Protein AF-0000000072900295 (afdb_homodimer)

Solvent-accessible surface area (backbone atoms only — not comparable to full-atom values): 18369 Å² total; per-residue (Å²): 130,53,45,64,39,31,35,29,59,58,91,90,46,49,57,68,60,51,49,30,51,52,39,34,54,40,41,76,69,71,46,47,33,27,38,39,34,55,43,78,64,79,45,56,68,74,56,17,50,31,72,65,44,46,50,39,40,71,31,55,33,47,30,26,29,40,34,15,62,33,35,34,38,37,38,37,64,43,88,73,82,52,70,67,59,54,54,56,60,45,57,80,68,69,37,48,33,34,41,31,39,39,67,61,81,46,77,50,44,23,40,35,35,32,63,49,76,76,47,53,61,60,55,77,73,47,50,52,67,64,33,34,34,22,78,54,81,79,76,87,67,96,52,54,72,38,47,72,84,40,68,62,48,58,52,48,50,53,54,49,51,52,54,64,63,58,55,64,69,81,109,133,53,44,63,40,28,34,27,59,59,92,89,46,48,57,67,61,50,49,31,50,51,38,34,55,39,40,74,69,70,46,46,32,28,38,39,33,55,44,78,63,78,44,56,68,75,58,17,51,30,72,64,44,44,49,39,40,73,31,54,34,46,32,26,30,40,34,17,61,32,34,36,38,37,37,37,64,43,89,74,81,52,71,67,60,54,55,56,59,46,57,78,68,68,37,51,33,37,40,30,39,38,67,60,79,46,79,49,45,22,40,36,34,32,64,49,76,78,47,53,62,60,54,76,75,45,51,51,67,63,32,35,35,22,78,54,81,80,78,87,69,97,51,56,74,38,48,72,85,41,67,62,47,58,52,48,50,51,53,48,51,52,54,63,63,59,53,62,70,77,107

Nearest PDB structures (foldseek):
  1xjc-assembly1_A  TM=8.914E-01  e=5.088E-15  Geobacillus stearothermophilus
  4nkr-assembly2_E  TM=8.662E-01  e=1.170E-13  Bacillus spizizenii str. W23
  1np6-assembly1_B  TM=7.411E-01  e=4.324E-10  Escherichia coli
  2qq0-assembly1_A-2  TM=4.099E-01  e=6.513E-01  Thermotoga maritima
  4uxj-assembly2_E-3  TM=4.122E-01  e=2.431E+00  Leishmania major

InterPro domains:
  IPR004435 Molybdopterin-guanine dinucleotide biosynthesis protein B (MobB) domain [PF03205] (4-134)
  IPR004435 Molybdopterin-guanine dinucleotide biosynthesis protein B (MobB) domain [TIGR00176] (4-126)
  IPR027417 P-loop containing nucleoside triphosphate hydrolase [G3DSA:3.40.50.300] (1-164)
  IPR027417 P-loop containing nucleoside triphosphate hydrolase [SSF52540] (4-133)
  IPR052539 Molybdopterin-guanine dinucleotide biosynthesis adapter [PTHR40072] (3-165)

Structure (mmCIF, N/CA/C/O backbone):
data_AF-0000000072900295-model_v1
#
loop_
_entity.id
_entity.type
_entity.pdbx_description
1 polymer 'Molybdopterin-guanine dinucleotide biosynthesis protein B'
#
loop_
_atom_site.group_PDB
_atom_site.id
_atom_site.type_symbol
_atom_site.label_atom_id
_atom_site.label_alt_id
_atom_site.label_comp_id
_atom_site.label_asym_id
_atom_site.label_entity_id
_atom_site.label_seq_id
_atom_site.pdbx_PDB_ins_code
_atom_site.Cartn_x
_atom_site.Cartn_y
_atom_site.Cartn_z
_atom_site.occupancy
_atom_site.B_iso_or_equiv
_atom_site.auth_seq_id
_atom_site.auth_comp_id
_atom_site.auth_asym_id
_atom_site.auth_atom_id
_atom_site.pdbx_PDB_model_num
ATOM 1 N N . MET A 1 1 ? 1.563 -4.176 -20.953 1 80.19 1 MET A N 1
ATOM 2 C CA . MET A 1 1 ? 0.732 -4.723 -19.891 1 80.19 1 MET A CA 1
ATOM 3 C C . MET A 1 1 ? 1.446 -5.863 -19.172 1 80.19 1 MET A C 1
ATOM 5 O O . MET A 1 1 ? 2.229 -6.59 -19.797 1 80.19 1 MET A O 1
ATOM 9 N N . ALA A 1 2 ? 1.341 -5.918 -17.812 1 91.44 2 ALA A N 1
ATOM 10 C CA . ALA A 1 2 ? 2.057 -6.938 -17.047 1 91.44 2 ALA A CA 1
ATOM 11 C C . ALA A 1 2 ? 1.475 -8.328 -17.312 1 91.44 2 ALA A C 1
ATOM 13 O O . ALA A 1 2 ? 0.268 -8.469 -17.516 1 91.44 2 ALA A O 1
ATOM 14 N N . HIS A 1 3 ? 2.283 -9.281 -17.469 1 95.56 3 HIS A N 1
ATOM 15 C CA . HIS A 1 3 ? 1.828 -10.664 -17.516 1 95.56 3 HIS A CA 1
ATOM 16 C C . HIS A 1 3 ? 1.438 -11.172 -16.141 1 95.56 3 HIS A C 1
ATOM 18 O O . HIS A 1 3 ? 2.068 -10.812 -15.133 1 95.56 3 HIS A O 1
ATOM 24 N N . ILE A 1 4 ? 0.417 -12.016 -16.156 1 97.06 4 ILE A N 1
ATOM 25 C CA . ILE A 1 4 ? -0.111 -12.484 -14.875 1 97.06 4 ILE A CA 1
ATOM 26 C C . ILE A 1 4 ? 0.028 -14 -14.789 1 97.06 4 ILE A C 1
ATOM 28 O O . ILE A 1 4 ? -0.258 -14.711 -15.75 1 97.06 4 ILE A O 1
ATOM 32 N N . LEU A 1 5 ? 0.468 -14.477 -13.695 1 97.31 5 LEU A N 1
ATOM 33 C CA . LEU A 1 5 ? 0.518 -15.898 -13.391 1 97.31 5 LEU A CA 1
ATOM 34 C C . LEU A 1 5 ? -0.031 -16.188 -12 1 97.31 5 LEU A C 1
ATOM 36 O O . LEU A 1 5 ? 0.433 -15.602 -11.016 1 97.31 5 LEU A O 1
ATOM 40 N N . GLN A 1 6 ? -1.003 -17.047 -11.891 1 97.56 6 GLN A N 1
ATOM 41 C CA . GLN A 1 6 ? -1.591 -17.406 -10.609 1 97.56 6 GLN A CA 1
ATOM 42 C C . GLN A 1 6 ? -0.942 -18.672 -10.047 1 97.56 6 GLN A C 1
ATOM 44 O O . GLN A 1 6 ? -0.561 -19.578 -10.797 1 97.56 6 GLN A O 1
ATOM 49 N N . VAL A 1 7 ? -0.826 -18.641 -8.766 1 96.31 7 VAL A N 1
ATOM 50 C CA . VAL A 1 7 ? -0.488 -19.828 -7.988 1 96.31 7 VAL A CA 1
ATOM 51 C C . VAL A 1 7 ? -1.637 -20.172 -7.043 1 96.31 7 VAL A C 1
ATOM 53 O O . VAL A 1 7 ? -1.98 -19.391 -6.16 1 96.31 7 VAL A O 1
ATOM 56 N N . VAL A 1 8 ? -2.205 -21.344 -7.277 1 95.5 8 VAL A N 1
ATOM 57 C CA . VAL A 1 8 ? -3.406 -21.672 -6.52 1 95.5 8 VAL A CA 1
ATOM 58 C C . VAL A 1 8 ? -3.227 -23.031 -5.84 1 95.5 8 VAL A C 1
ATOM 60 O O . VAL A 1 8 ? -2.434 -23.859 -6.293 1 95.5 8 VAL A O 1
ATOM 63 N N . GLY A 1 9 ? -3.932 -23.203 -4.801 1 92.62 9 GLY A N 1
ATOM 64 C CA . GLY A 1 9 ? -3.891 -24.391 -3.967 1 92.62 9 GLY A CA 1
ATOM 65 C C . GLY A 1 9 ? -4.48 -24.172 -2.586 1 92.62 9 GLY A C 1
ATOM 66 O O . GLY A 1 9 ? -4.809 -23.047 -2.215 1 92.62 9 GLY A O 1
ATOM 67 N N . TYR A 1 10 ? -4.684 -25.234 -1.901 1 88.62 10 TYR A N 1
ATOM 68 C CA . TYR A 1 10 ? -5.234 -25.125 -0.555 1 88.62 10 TYR A CA 1
ATOM 69 C C . TYR A 1 10 ? -4.168 -24.672 0.435 1 88.62 10 TYR A C 1
ATOM 71 O O . TYR A 1 10 ? -2.986 -24.609 0.092 1 88.62 10 TYR A O 1
ATOM 79 N N . LYS A 1 11 ? -4.621 -24.281 1.649 1 84.88 11 LYS A N 1
ATOM 80 C CA . LYS A 1 11 ? -3.719 -23.844 2.711 1 84.88 11 LYS A CA 1
ATOM 81 C C . LYS A 1 11 ? -2.646 -24.906 2.986 1 84.88 11 LYS A C 1
ATOM 83 O O . LYS A 1 11 ? -2.939 -26.094 3.043 1 84.88 11 LYS A O 1
ATOM 88 N N . ASN A 1 12 ? -1.407 -24.516 3.084 1 83.44 12 ASN A N 1
ATOM 89 C CA . ASN A 1 12 ? -0.254 -25.344 3.418 1 83.44 12 ASN A CA 1
ATOM 90 C C . ASN A 1 12 ? 0.184 -26.203 2.232 1 83.44 12 ASN A C 1
ATOM 92 O O . ASN A 1 12 ? 0.815 -27.25 2.412 1 83.44 12 ASN A O 1
ATOM 96 N N . SER A 1 13 ? -0.23 -25.828 1.071 1 85.5 13 SER A N 1
ATOM 97 C CA . SER A 1 13 ? 0.14 -26.609 -0.108 1 85.5 13 SER A CA 1
ATOM 98 C C . SER A 1 13 ? 1.51 -26.203 -0.635 1 85.5 13 SER A C 1
ATOM 100 O O . SER A 1 13 ? 2.064 -26.844 -1.521 1 85.5 13 SER A O 1
ATOM 102 N N . GLY A 1 14 ? 2.01 -25.125 -0.137 1 88.31 14 GLY A N 1
ATOM 103 C CA . GLY A 1 14 ? 3.32 -24.672 -0.58 1 88.31 14 GLY A CA 1
ATOM 104 C C . GLY A 1 14 ? 3.252 -23.484 -1.532 1 88.31 14 GLY A C 1
ATOM 105 O O . GLY A 1 14 ? 4.227 -23.188 -2.223 1 88.31 14 GLY A O 1
ATOM 106 N N . LYS A 1 15 ? 2.115 -22.812 -1.647 1 91.62 15 LYS A N 1
ATOM 107 C CA . LYS A 1 15 ? 1.915 -21.688 -2.559 1 91.62 15 LYS A CA 1
ATOM 108 C C . LYS A 1 15 ? 2.953 -20.594 -2.318 1 91.62 15 LYS A C 1
ATOM 110 O O . LYS A 1 15 ? 3.623 -20.156 -3.254 1 91.62 15 LYS A O 1
ATOM 115 N N . THR A 1 16 ? 3.074 -20.234 -1.079 1 89.94 16 THR A N 1
ATOM 116 C CA . THR A 1 16 ? 3.953 -19.109 -0.739 1 89.94 16 THR A CA 1
ATOM 117 C C . THR A 1 16 ? 5.398 -19.438 -1.111 1 89.94 16 THR A C 1
ATOM 119 O O . THR A 1 16 ? 6.094 -18.594 -1.687 1 89.94 16 THR A O 1
ATOM 122 N N . THR A 1 17 ? 5.824 -20.656 -0.836 1 90 17 THR A N 1
ATOM 123 C CA . THR A 1 17 ? 7.172 -21.094 -1.188 1 90 17 THR A CA 1
ATOM 124 C C . THR A 1 17 ? 7.383 -21.031 -2.699 1 90 17 THR A C 1
ATOM 126 O O . THR A 1 17 ? 8.422 -20.562 -3.168 1 90 17 THR A O 1
ATOM 129 N N . LEU A 1 18 ? 6.418 -21.5 -3.373 1 92.56 18 LEU A N 1
ATOM 130 C CA . LEU A 1 18 ? 6.516 -21.484 -4.828 1 92.56 18 LEU A CA 1
ATOM 131 C C . LEU A 1 18 ? 6.582 -20.062 -5.359 1 92.56 18 LEU A C 1
ATOM 133 O O . LEU A 1 18 ? 7.395 -19.75 -6.234 1 92.56 18 LEU A O 1
ATOM 137 N N . VAL A 1 19 ? 5.75 -19.219 -4.82 1 94.81 19 VAL A N 1
ATOM 138 C CA . VAL A 1 19 ? 5.742 -17.812 -5.234 1 94.81 19 VAL A CA 1
ATOM 139 C C . VAL A 1 19 ? 7.117 -17.203 -4.992 1 94.81 19 VAL A C 1
ATOM 141 O O . VAL A 1 19 ? 7.656 -16.516 -5.863 1 94.81 19 VAL A O 1
ATOM 144 N N . GLU A 1 20 ? 7.695 -17.484 -3.881 1 94.25 20 GLU A N 1
ATOM 145 C CA . GLU A 1 20 ? 9.016 -16.953 -3.562 1 94.25 20 GLU A CA 1
ATOM 146 C C . GLU A 1 20 ? 10.055 -17.422 -4.574 1 94.25 20 GLU A C 1
ATOM 148 O O . GLU A 1 20 ? 10.906 -16.641 -5.012 1 94.25 20 GLU A O 1
ATOM 153 N N . LYS A 1 21 ? 9.953 -18.656 -4.895 1 91.62 21 LYS A N 1
ATOM 154 C CA . LYS A 1 21 ? 10.891 -19.219 -5.863 1 91.62 21 LYS A CA 1
ATOM 155 C C . LYS A 1 21 ? 10.75 -18.547 -7.223 1 91.62 21 LYS A C 1
ATOM 157 O O . LYS A 1 21 ? 11.75 -18.219 -7.871 1 91.62 21 LYS A O 1
ATOM 162 N N . ILE A 1 22 ? 9.555 -18.344 -7.625 1 94.25 22 ILE A N 1
ATOM 163 C CA . ILE A 1 22 ? 9.281 -17.734 -8.922 1 94.25 22 ILE A CA 1
ATOM 164 C C . ILE A 1 22 ? 9.797 -16.297 -8.922 1 94.25 22 ILE A C 1
ATOM 166 O O . ILE A 1 22 ? 10.477 -15.867 -9.859 1 94.25 22 ILE A O 1
ATOM 170 N N . VAL A 1 23 ? 9.516 -15.57 -7.867 1 95.62 23 VAL A N 1
ATOM 171 C CA . VAL A 1 23 ? 9.938 -14.18 -7.746 1 95.62 23 VAL A CA 1
ATOM 172 C C . VAL A 1 23 ? 11.461 -14.094 -7.793 1 95.62 23 VAL A C 1
ATOM 174 O O . VAL A 1 23 ? 12.016 -13.289 -8.539 1 95.62 23 VAL A O 1
ATOM 177 N N . SER A 1 24 ? 12.102 -14.953 -7.074 1 94.06 24 SER A N 1
ATOM 178 C CA . SER A 1 24 ? 13.555 -14.969 -7.043 1 94.06 24 SER A CA 1
ATOM 179 C C . SER A 1 24 ? 14.133 -15.242 -8.43 1 94.06 24 SER A C 1
ATOM 181 O O . SER A 1 24 ? 15.102 -14.602 -8.844 1 94.06 24 SER A O 1
ATOM 183 N N . TYR A 1 25 ? 13.555 -16.188 -9.047 1 91.69 25 TYR A N 1
ATOM 184 C CA . TYR A 1 25 ? 14 -16.531 -10.391 1 91.69 25 TYR A CA 1
ATOM 185 C C . TYR A 1 25 ? 13.891 -15.344 -11.328 1 91.69 25 TYR A C 1
ATOM 187 O O . TYR A 1 25 ? 14.836 -15.023 -12.055 1 91.69 25 TYR A O 1
ATOM 195 N N . LEU A 1 26 ? 12.773 -14.68 -11.297 1 93.69 26 LEU A N 1
ATOM 196 C CA . LEU A 1 26 ? 12.523 -13.555 -12.18 1 93.69 26 LEU A CA 1
ATOM 197 C C . LEU A 1 26 ? 13.445 -12.383 -11.852 1 93.69 26 LEU A C 1
ATOM 199 O O . LEU A 1 26 ? 13.922 -11.688 -12.75 1 93.69 26 LEU A O 1
ATOM 203 N N . LYS A 1 27 ? 13.68 -12.164 -10.586 1 93.81 27 LYS A N 1
ATOM 204 C CA . LYS A 1 27 ? 14.562 -11.086 -10.172 1 93.81 27 LYS A CA 1
ATOM 205 C C . LYS A 1 27 ? 15.992 -11.32 -10.648 1 93.81 27 LYS A C 1
ATOM 207 O O . LYS A 1 27 ? 16.688 -10.383 -11.047 1 93.81 27 LYS A O 1
ATOM 212 N N . LYS A 1 28 ? 16.406 -12.57 -10.609 1 92.06 28 LYS A N 1
ATOM 213 C CA . LYS A 1 28 ? 17.719 -12.922 -11.141 1 92.06 28 LYS A CA 1
ATOM 214 C C . LYS A 1 28 ? 17.828 -12.578 -12.625 1 92.06 28 LYS A C 1
ATOM 216 O O . LYS A 1 28 ? 18.922 -12.305 -13.133 1 92.06 28 LYS A O 1
ATOM 221 N N . LYS A 1 29 ? 16.766 -12.555 -13.258 1 92.25 29 LYS A N 1
ATOM 222 C CA . LYS A 1 29 ? 16.719 -12.219 -14.68 1 92.25 29 LYS A CA 1
ATOM 223 C C . LYS A 1 29 ? 16.438 -10.727 -14.883 1 92.25 29 LYS A C 1
ATOM 225 O O . LYS A 1 29 ? 16.156 -10.297 -16 1 92.25 29 LYS A O 1
ATOM 230 N N . HIS A 1 30 ? 16.328 -9.922 -13.836 1 93.06 30 HIS A N 1
ATOM 231 C CA . HIS A 1 30 ? 16.172 -8.477 -13.828 1 93.06 30 HIS A CA 1
ATOM 232 C C . HIS A 1 30 ? 14.781 -8.07 -14.32 1 93.06 30 HIS A C 1
ATOM 234 O O . HIS A 1 30 ? 14.633 -7.062 -15.016 1 93.06 30 HIS A O 1
ATOM 240 N N . VAL A 1 31 ? 13.836 -8.953 -14.102 1 92.75 31 VAL A N 1
ATOM 241 C CA . VAL A 1 31 ? 12.445 -8.664 -14.43 1 92.75 31 VAL A CA 1
ATOM 242 C C . VAL A 1 31 ? 11.781 -7.918 -13.281 1 92.75 31 VAL A C 1
ATOM 244 O O . VAL A 1 31 ? 11.977 -8.266 -12.109 1 92.75 31 VAL A O 1
ATOM 247 N N . ARG A 1 32 ? 11.047 -6.859 -13.547 1 94.06 32 ARG A N 1
ATOM 248 C CA . ARG A 1 32 ? 10.25 -6.195 -12.523 1 94.06 32 ARG A CA 1
ATOM 249 C C . ARG A 1 32 ? 9.008 -7.016 -12.18 1 94.06 32 ARG A C 1
ATOM 251 O O . ARG A 1 32 ? 8.125 -7.191 -13.023 1 94.06 32 ARG A O 1
ATOM 258 N N . VAL A 1 33 ? 8.977 -7.504 -10.977 1 95.56 33 VAL A N 1
ATOM 259 C CA . VAL A 1 33 ? 7.953 -8.477 -10.602 1 95.56 33 VAL A CA 1
ATOM 260 C C . VAL A 1 33 ? 7.191 -7.984 -9.375 1 95.56 33 VAL A C 1
ATOM 262 O O . VAL A 1 33 ? 7.785 -7.41 -8.461 1 95.56 33 VAL A O 1
ATOM 265 N N . ALA A 1 34 ? 5.914 -8.219 -9.375 1 96.81 34 ALA A N 1
ATOM 266 C CA . ALA A 1 34 ? 5.043 -7.914 -8.242 1 96.81 34 ALA A CA 1
ATOM 267 C C . ALA A 1 34 ? 4.254 -9.148 -7.805 1 96.81 34 ALA A C 1
ATOM 269 O O . ALA A 1 34 ? 4.148 -10.117 -8.555 1 96.81 34 ALA A O 1
ATOM 270 N N . THR A 1 35 ? 3.734 -9.062 -6.574 1 96.5 35 THR A N 1
ATOM 271 C CA . THR A 1 35 ? 2.91 -10.156 -6.066 1 96.5 35 THR A CA 1
ATOM 272 C C . THR A 1 35 ? 1.602 -9.625 -5.492 1 96.5 35 THR A C 1
ATOM 274 O O . THR A 1 35 ? 1.546 -8.492 -5.004 1 96.5 35 THR A O 1
ATOM 277 N N . ILE A 1 36 ? 0.587 -10.391 -5.598 1 95.19 36 ILE A N 1
ATOM 278 C CA . ILE A 1 36 ? -0.697 -10.172 -4.941 1 95.19 36 ILE A CA 1
ATOM 279 C C . ILE A 1 36 ? -1.116 -11.438 -4.195 1 95.19 36 ILE A C 1
ATOM 281 O O . ILE A 1 36 ? -1.137 -12.523 -4.773 1 95.19 36 ILE A O 1
ATOM 285 N N . LYS A 1 37 ? -1.333 -11.273 -2.975 1 93.12 37 LYS A N 1
ATOM 286 C CA . LYS A 1 37 ? -1.786 -12.406 -2.172 1 93.12 37 LYS A CA 1
ATOM 287 C C . LYS A 1 37 ? -3.195 -12.172 -1.638 1 93.12 37 LYS A C 1
ATOM 289 O O . LYS A 1 37 ? -3.492 -11.102 -1.103 1 93.12 37 LYS A O 1
ATOM 294 N N . HIS A 1 38 ? -4.023 -13.078 -1.888 1 90.69 38 HIS A N 1
ATOM 295 C CA . HIS A 1 38 ? -5.336 -13.062 -1.253 1 90.69 38 HIS A CA 1
ATOM 296 C C . HIS A 1 38 ? -5.312 -13.805 0.079 1 90.69 38 HIS A C 1
ATOM 298 O O . HIS A 1 38 ? -5.043 -15.008 0.118 1 90.69 38 HIS A O 1
ATOM 304 N N . HIS A 1 39 ? -5.52 -13.055 1.126 1 78 39 HIS A N 1
ATOM 305 C CA . HIS A 1 39 ? -5.605 -13.688 2.438 1 78 39 HIS A CA 1
ATOM 306 C C . HIS A 1 39 ? -7.047 -14.039 2.787 1 78 39 HIS A C 1
ATOM 308 O O . HIS A 1 39 ? -7.879 -13.148 2.984 1 78 39 HIS A O 1
ATOM 314 N N . GLY A 1 40 ? -7.664 -15.023 2.215 1 60.28 40 GLY A N 1
ATOM 315 C CA . GLY A 1 40 ? -9.031 -15.484 2.373 1 60.28 40 GLY A CA 1
ATOM 316 C C . GLY A 1 40 ? -9.492 -15.492 3.816 1 60.28 40 GLY A C 1
ATOM 317 O O . GLY A 1 40 ? -10.688 -15.664 4.094 1 60.28 40 GLY A O 1
ATOM 318 N N . HIS A 1 41 ? -8.578 -15.633 4.844 1 52.72 41 HIS A N 1
ATOM 319 C CA . HIS A 1 41 ? -9.188 -15.906 6.145 1 52.72 41 HIS A CA 1
ATOM 320 C C . HIS A 1 41 ? -9.711 -14.625 6.785 1 52.72 41 HIS A C 1
ATOM 322 O O . HIS A 1 41 ? -8.992 -13.625 6.855 1 52.72 41 HIS A O 1
ATOM 328 N N . GLY A 1 42 ? -10.969 -14.305 6.574 1 47.84 42 GLY A N 1
ATOM 329 C CA . GLY A 1 42 ? -11.93 -13.344 7.098 1 47.84 42 GLY A CA 1
ATOM 330 C C . GLY A 1 42 ? -11.305 -12.312 8.016 1 47.84 42 GLY A C 1
ATOM 331 O O . GLY A 1 42 ? -11.992 -11.422 8.516 1 47.84 42 GLY A O 1
ATOM 332 N N . GLY A 1 43 ? -9.953 -12.531 8.305 1 46.28 43 GLY A N 1
ATOM 333 C CA . GLY A 1 43 ? -9.422 -11.594 9.281 1 46.28 43 GLY A CA 1
ATOM 334 C C . GLY A 1 43 ? -8.547 -10.523 8.664 1 46.28 43 GLY A C 1
ATOM 335 O O . GLY A 1 43 ? -8.062 -10.68 7.535 1 46.28 43 GLY A O 1
ATOM 336 N N . GLU A 1 44 ? -8.844 -9.242 9.086 1 51.06 44 GLU A N 1
ATOM 337 C CA . GLU A 1 44 ? -7.977 -8.133 8.711 1 51.06 44 GLU A CA 1
ATOM 338 C C . GLU A 1 44 ? -6.504 -8.539 8.773 1 51.06 44 GLU A C 1
ATOM 340 O O . GLU A 1 44 ? -6.098 -9.266 9.688 1 51.06 44 GLU A O 1
ATOM 345 N N . PRO A 1 45 ? -5.891 -8.398 7.75 1 50.28 45 PRO A N 1
ATOM 346 C CA . PRO A 1 45 ? -4.465 -8.703 7.883 1 50.28 45 PRO A CA 1
ATOM 347 C C . PRO A 1 45 ? -3.84 -8.055 9.117 1 50.28 45 PRO A C 1
ATOM 349 O O . PRO A 1 45 ? -3.938 -6.84 9.297 1 50.28 45 PRO A O 1
ATOM 352 N N . TYR A 1 46 ? -4.016 -8.617 10.336 1 44.22 46 TYR A N 1
ATOM 353 C CA . TYR A 1 46 ? -3.623 -8.078 11.633 1 44.22 46 TYR A CA 1
ATOM 354 C C . TYR A 1 46 ? -2.381 -7.203 11.516 1 44.22 46 TYR A C 1
ATOM 356 O O . TYR A 1 46 ? -2.365 -6.066 11.992 1 44.22 46 TYR A O 1
ATOM 364 N N . ASN A 1 47 ? -1.199 -7.82 11.344 1 44.97 47 ASN A N 1
ATOM 365 C CA . ASN A 1 47 ? 0.098 -7.293 11.758 1 44.97 47 ASN A CA 1
ATOM 366 C C . ASN A 1 47 ? 0.761 -6.496 10.633 1 44.97 47 ASN A C 1
ATOM 368 O O . ASN A 1 47 ? 1.983 -6.34 10.617 1 44.97 47 ASN A O 1
ATOM 372 N N . VAL A 1 48 ? -0.102 -6.254 9.703 1 46.38 48 VAL A N 1
ATOM 373 C CA . VAL A 1 48 ? 0.708 -5.797 8.578 1 46.38 48 VAL A CA 1
ATOM 374 C C . VAL A 1 48 ? 0.846 -4.273 8.625 1 46.38 48 VAL A C 1
ATOM 376 O O . VAL A 1 48 ? 1.777 -3.711 8.047 1 46.38 48 VAL A O 1
ATOM 379 N N . GLU A 1 49 ? -0.17 -3.639 9.266 1 52.53 49 GLU A N 1
ATOM 380 C CA . GLU A 1 49 ? -0.12 -2.182 9.219 1 52.53 49 GLU A CA 1
ATOM 381 C C . G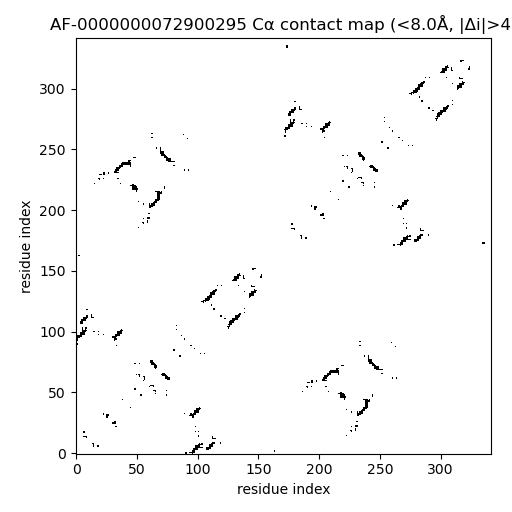LU A 1 49 ? 0.769 -1.621 10.328 1 52.53 49 GLU A C 1
ATOM 383 O O . GLU A 1 49 ? 0.75 -2.117 11.453 1 52.53 49 GLU A O 1
ATOM 388 N N . GLY A 1 50 ? 1.799 -0.919 9.945 1 59.22 50 GLY A N 1
ATOM 389 C CA . GLY A 1 50 ? 2.51 -0.198 10.992 1 59.22 50 GLY A CA 1
ATOM 390 C C . GLY A 1 50 ? 1.587 0.526 11.953 1 59.22 50 GLY A C 1
ATOM 391 O O . GLY A 1 50 ? 0.45 0.853 11.602 1 59.22 50 GLY A O 1
ATOM 392 N N . LYS A 1 51 ? 1.956 0.61 13.109 1 63.47 51 LYS A N 1
ATOM 393 C CA . LYS A 1 51 ? 1.193 1.238 14.188 1 63.47 51 LYS A CA 1
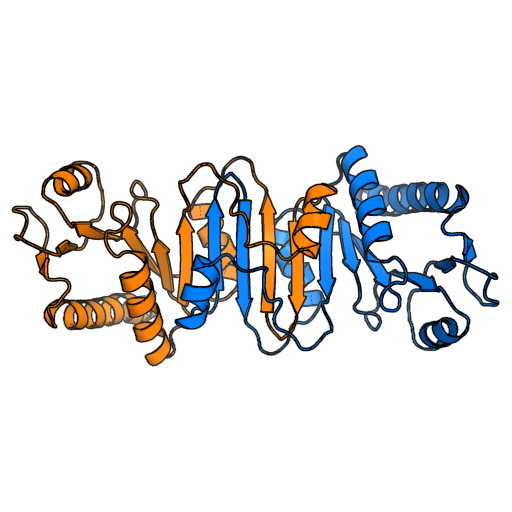ATOM 394 C C . LYS A 1 51 ? 0.564 2.549 13.719 1 63.47 51 LYS A C 1
ATOM 396 O O . LYS A 1 51 ? -0.613 2.805 13.977 1 63.47 51 LYS A O 1
ATOM 401 N N . ASP A 1 52 ? 1.292 3.322 12.922 1 71.62 52 ASP A N 1
ATOM 402 C CA . ASP A 1 52 ? 0.789 4.633 12.523 1 71.62 52 ASP A CA 1
ATOM 403 C C . ASP A 1 52 ? -0.264 4.504 11.422 1 71.62 52 ASP A C 1
ATOM 405 O O . ASP A 1 52 ? -1.265 5.223 11.43 1 71.62 52 ASP A O 1
ATOM 409 N N . SER A 1 53 ? -0.032 3.609 10.523 1 70.94 53 SER A N 1
ATOM 410 C CA . SER A 1 53 ? -1.028 3.396 9.484 1 70.94 53 SER A CA 1
ATOM 411 C C . SER A 1 53 ? -2.348 2.906 10.07 1 70.94 53 SER A C 1
ATOM 413 O O . SER A 1 53 ? -3.422 3.322 9.633 1 70.94 53 SER A O 1
ATOM 415 N N . VAL A 1 54 ? -2.199 2.178 11.125 1 72.12 54 VAL A N 1
ATOM 416 C CA . VAL A 1 54 ? -3.385 1.644 11.789 1 72.12 54 VAL A CA 1
ATOM 417 C C . VAL A 1 54 ? -4.164 2.779 12.453 1 72.12 54 VAL A C 1
ATOM 419 O O . VAL A 1 54 ? -5.391 2.842 12.344 1 72.12 54 VAL A O 1
ATOM 422 N N . ARG A 1 55 ? -3.428 3.693 13.039 1 79 55 ARG A N 1
ATOM 423 C CA . ARG A 1 55 ? -4.062 4.816 13.719 1 79 55 ARG A CA 1
ATOM 424 C C . ARG A 1 55 ? -4.828 5.695 12.734 1 79 55 ARG A C 1
ATOM 426 O O . ARG A 1 55 ? -5.965 6.09 13 1 79 55 ARG A O 1
ATOM 433 N N . HIS A 1 56 ? -4.234 5.922 11.656 1 84.69 56 HIS A N 1
ATOM 434 C CA . HIS A 1 56 ? -4.875 6.773 10.656 1 84.69 56 HIS A CA 1
ATOM 435 C C . HIS A 1 56 ? -6.094 6.09 10.055 1 84.69 56 HIS A C 1
ATOM 437 O O . HIS A 1 56 ? -7.117 6.738 9.805 1 84.69 56 HIS A O 1
ATOM 443 N N . ARG A 1 57 ? -5.93 4.84 9.914 1 79 57 ARG A N 1
ATOM 444 C CA . ARG A 1 57 ? -7.059 4.074 9.398 1 79 57 ARG A CA 1
ATOM 445 C C . ARG A 1 57 ? -8.211 4.066 10.398 1 79 57 ARG A C 1
ATOM 447 O O . ARG A 1 57 ? -9.367 4.254 10.023 1 79 57 ARG A O 1
ATOM 454 N N . LEU A 1 58 ? -7.848 3.943 11.602 1 79.25 58 LEU A N 1
ATOM 455 C CA . LEU A 1 58 ? -8.859 3.924 12.656 1 79.25 58 LEU A CA 1
ATOM 456 C C . LEU A 1 58 ? -9.547 5.281 12.781 1 79.25 58 LEU A C 1
ATOM 458 O O . LEU A 1 58 ? -10.734 5.352 13.102 1 79.25 58 LEU A O 1
ATOM 462 N N . ALA A 1 59 ? -8.766 6.281 12.414 1 86.94 59 ALA A N 1
ATOM 463 C CA . ALA A 1 59 ? -9.336 7.625 12.422 1 86.94 59 ALA A CA 1
ATOM 464 C C . ALA A 1 59 ? -10.289 7.824 11.258 1 86.94 59 ALA A C 1
ATOM 466 O O . ALA A 1 59 ? -11.055 8.789 11.227 1 86.94 59 ALA A O 1
ATOM 467 N N . GLY A 1 60 ? -10.258 6.875 10.25 1 88.75 60 GLY A N 1
ATOM 468 C CA . GLY A 1 60 ? -11.242 6.895 9.18 1 88.75 60 GLY A CA 1
ATOM 469 C C . GLY A 1 60 ? -10.641 7.188 7.82 1 88.75 60 GLY A C 1
ATOM 470 O O . GLY A 1 60 ? -11.359 7.34 6.832 1 88.75 60 GLY A O 1
ATOM 471 N N . ALA A 1 61 ? -9.344 7.273 7.734 1 93.06 61 ALA A N 1
ATOM 472 C CA . ALA A 1 61 ? -8.711 7.559 6.445 1 93.06 61 ALA A CA 1
ATOM 473 C C . ALA A 1 61 ? -9.039 6.477 5.422 1 93.06 61 ALA A C 1
ATOM 475 O O . ALA A 1 61 ? -9.062 5.289 5.746 1 93.06 61 ALA A O 1
ATOM 476 N N . ASP A 1 62 ? -9.305 6.902 4.199 1 92.5 62 ASP A N 1
ATOM 477 C CA . ASP A 1 62 ? -9.625 5.973 3.121 1 92.5 62 ASP A CA 1
ATOM 478 C C . ASP A 1 62 ? -8.359 5.293 2.59 1 92.5 62 ASP A C 1
ATOM 480 O O . ASP A 1 62 ? -8.406 4.141 2.15 1 92.5 62 ASP A O 1
ATOM 484 N N . VAL A 1 63 ? -7.297 6 2.629 1 93.19 63 VAL A N 1
ATOM 485 C CA . VAL A 1 63 ? -5.977 5.539 2.219 1 93.19 63 VAL A CA 1
ATOM 486 C C . VAL A 1 63 ? -4.926 6.031 3.211 1 93.19 63 VAL A C 1
ATOM 488 O O . VAL A 1 63 ? -4.938 7.199 3.607 1 93.19 63 VAL A O 1
ATOM 491 N N . SER A 1 64 ? -4.102 5.16 3.658 1 93.12 64 SER A N 1
ATOM 492 C CA . SER A 1 64 ? -3.027 5.531 4.574 1 93.12 64 SER A CA 1
ATOM 493 C C . SER A 1 64 ? -1.682 4.996 4.094 1 93.12 64 SER A C 1
ATOM 495 O O . SER A 1 64 ? -1.56 3.816 3.762 1 93.12 64 SER A O 1
ATOM 497 N N . GLY A 1 65 ? -0.738 5.855 4.023 1 92.88 65 GLY A N 1
ATOM 498 C CA . GLY A 1 65 ? 0.597 5.469 3.594 1 92.88 65 GLY A CA 1
ATOM 499 C C . GLY A 1 65 ? 1.679 5.867 4.578 1 92.88 65 GLY A C 1
ATOM 500 O O . GLY A 1 65 ? 1.58 6.91 5.23 1 92.88 65 GLY A O 1
ATOM 501 N N . VAL A 1 66 ? 2.648 5.051 4.684 1 90.38 66 VAL A N 1
ATOM 502 C CA . VAL A 1 66 ? 3.814 5.328 5.516 1 90.38 66 VAL A CA 1
ATOM 503 C C . VAL A 1 66 ? 5.094 5.082 4.719 1 90.38 66 VAL A C 1
ATOM 505 O O . VAL A 1 66 ? 5.238 4.039 4.074 1 90.38 66 VAL A O 1
ATOM 508 N N . GLU A 1 67 ? 5.844 6.074 4.738 1 90.06 67 GLU A N 1
ATOM 509 C CA . GLU A 1 67 ? 7.141 5.957 4.078 1 90.06 67 GLU A CA 1
ATOM 510 C C . GLU A 1 67 ? 8.281 5.945 5.098 1 90.06 67 GLU A C 1
ATOM 512 O O . GLU A 1 67 ? 8.297 6.758 6.023 1 90.06 67 GLU A O 1
ATOM 517 N N . GLY A 1 68 ? 9.188 5.047 4.91 1 85.94 68 GLY A N 1
ATOM 518 C CA . GLY A 1 68 ? 10.375 4.98 5.742 1 85.94 68 GLY A CA 1
ATOM 519 C C . GLY A 1 68 ? 11.422 4.023 5.211 1 85.94 68 GLY A C 1
ATOM 520 O O . GLY A 1 68 ? 11.102 2.916 4.777 1 85.94 68 GLY A O 1
ATOM 521 N N . GLY A 1 69 ? 12.719 4.449 5.223 1 81.25 69 GLY A N 1
ATOM 522 C CA . GLY A 1 69 ? 13.812 3.574 4.855 1 81.25 69 GLY A CA 1
ATOM 523 C C . GLY A 1 69 ? 13.719 3.059 3.43 1 81.25 69 GLY A C 1
ATOM 524 O O . GLY A 1 69 ? 14.086 1.915 3.152 1 81.25 69 GLY A O 1
ATOM 525 N N . GLY A 1 70 ? 13.055 3.738 2.607 1 84.06 70 GLY A N 1
ATOM 526 C CA . GLY A 1 70 ? 12.93 3.328 1.219 1 84.06 70 GLY A CA 1
ATOM 527 C C . GLY A 1 70 ? 11.703 2.467 0.963 1 84.06 70 GLY A C 1
ATOM 528 O O . GLY A 1 70 ? 11.43 2.09 -0.179 1 84.06 70 GLY A O 1
ATOM 529 N N . LEU A 1 71 ? 10.992 2.158 2.066 1 86.81 71 LEU A N 1
ATOM 530 C CA . LEU A 1 71 ? 9.773 1.359 1.963 1 86.81 71 LEU A CA 1
ATOM 531 C C . LEU A 1 71 ? 8.531 2.238 2.088 1 86.81 71 LEU A C 1
ATOM 533 O O . LEU A 1 71 ? 8.461 3.098 2.969 1 86.81 71 LEU A O 1
ATOM 537 N N . PHE A 1 72 ? 7.734 2.053 1.188 1 89.38 72 PHE A N 1
ATOM 538 C CA . PHE A 1 72 ? 6.438 2.711 1.271 1 89.38 72 PHE A CA 1
ATOM 539 C C . PHE A 1 72 ? 5.32 1.687 1.433 1 89.38 72 PHE A C 1
ATOM 541 O O . PHE A 1 72 ? 5.176 0.779 0.61 1 89.38 72 PHE A O 1
ATOM 548 N N . SER A 1 73 ? 4.582 1.817 2.445 1 89.62 73 SER A N 1
ATOM 549 C CA . SER A 1 73 ? 3.447 0.94 2.725 1 89.62 73 SER A CA 1
ATOM 550 C C . SER A 1 73 ? 2.125 1.687 2.592 1 89.62 73 SER A C 1
ATOM 552 O O . SER A 1 73 ? 1.933 2.734 3.213 1 89.62 73 SER A O 1
ATOM 554 N N . LEU A 1 74 ? 1.279 1.124 1.836 1 90.62 74 LEU A N 1
ATOM 555 C CA . LEU A 1 74 ? -0.023 1.724 1.562 1 90.62 74 LEU A CA 1
ATOM 556 C C . LEU A 1 74 ? -1.15 0.791 1.99 1 90.62 74 LEU A C 1
ATOM 558 O O . LEU A 1 74 ? -1.115 -0.407 1.7 1 90.62 74 LEU A O 1
ATOM 562 N N . SER A 1 75 ? -2.047 1.342 2.676 1 90.69 75 SER A N 1
ATOM 563 C CA . SER A 1 75 ? -3.225 0.588 3.094 1 90.69 75 SER A CA 1
ATOM 564 C C . SER A 1 75 ? -4.508 1.241 2.59 1 90.69 75 SER A C 1
ATOM 566 O O . SER A 1 75 ? -4.723 2.438 2.799 1 90.69 75 SER A O 1
ATOM 568 N N . ILE A 1 76 ? -5.312 0.443 1.988 1 90.38 76 ILE A N 1
ATOM 569 C CA . ILE A 1 76 ? -6.566 0.92 1.415 1 90.38 76 ILE A CA 1
ATOM 570 C C . ILE A 1 76 ? -7.715 0.021 1.866 1 90.38 76 ILE A C 1
ATOM 572 O O . ILE A 1 76 ? -7.621 -1.206 1.779 1 90.38 76 ILE A O 1
ATOM 576 N N . LYS A 1 77 ? -8.75 0.631 2.318 1 84.94 77 LYS A N 1
ATOM 577 C CA . LYS A 1 77 ? -9.914 -0.137 2.744 1 84.94 77 LYS A CA 1
ATOM 578 C C . LYS A 1 77 ? -11.07 0.021 1.756 1 84.94 77 LYS A C 1
ATOM 580 O O . LYS A 1 77 ? -11.414 1.14 1.375 1 84.94 77 LYS A O 1
ATOM 585 N N . LYS A 1 78 ? -11.547 -1.047 1.296 1 84.12 78 LYS A N 1
ATOM 586 C CA . LYS A 1 78 ? -12.734 -1.134 0.449 1 84.12 78 LYS A CA 1
ATOM 587 C C . LYS A 1 78 ? -13.625 -2.303 0.867 1 84.12 78 LYS A C 1
ATOM 589 O O . LYS A 1 78 ? -13.156 -3.252 1.498 1 84.12 78 LYS A O 1
ATOM 594 N N . GLU A 1 79 ? -14.852 -2.162 0.543 1 82.06 79 GLU A N 1
ATOM 595 C CA . GLU A 1 79 ? -15.766 -3.248 0.869 1 82.06 79 GLU A CA 1
ATOM 596 C C . GLU A 1 79 ? -15.398 -4.527 0.121 1 82.06 79 GLU A C 1
ATOM 598 O O . GLU A 1 79 ? -15.367 -5.609 0.71 1 82.06 79 GLU A O 1
ATOM 603 N N . LYS A 1 80 ? -15.109 -4.391 -1.21 1 85 80 LYS A N 1
ATOM 604 C CA . LYS A 1 80 ? -14.75 -5.535 -2.045 1 85 80 LYS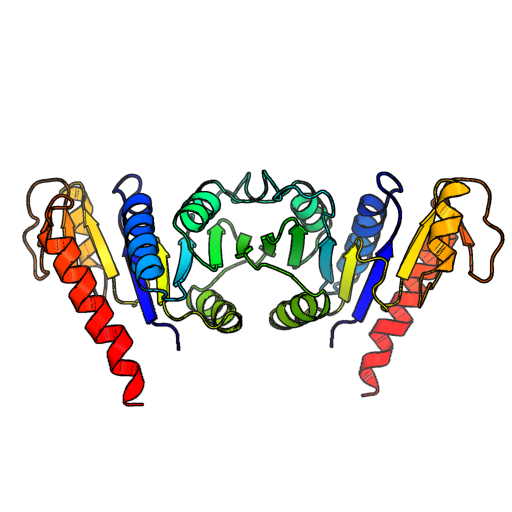 A CA 1
ATOM 605 C C . LYS A 1 80 ? -13.664 -5.164 -3.051 1 85 80 LYS A C 1
ATOM 607 O O . LYS A 1 80 ? -13.727 -4.105 -3.678 1 85 80 LYS A O 1
ATOM 612 N N . TRP A 1 81 ? -12.703 -6.02 -3.096 1 87.5 81 TRP A N 1
ATOM 613 C CA . TRP A 1 81 ? -11.641 -5.84 -4.078 1 87.5 81 TRP A CA 1
ATOM 614 C C . TRP A 1 81 ? -11.773 -6.848 -5.215 1 87.5 81 TRP A C 1
ATOM 616 O O . TRP A 1 81 ? -12.031 -8.031 -4.977 1 87.5 81 TRP A O 1
ATOM 626 N N . MET A 1 82 ? -11.703 -6.348 -6.402 1 91.06 82 MET A N 1
ATOM 627 C CA . MET A 1 82 ? -11.562 -7.227 -7.559 1 91.06 82 MET A CA 1
ATOM 628 C C . MET A 1 82 ? -10.102 -7.332 -7.98 1 91.06 82 MET A C 1
ATOM 630 O O . MET A 1 82 ? -9.367 -6.34 -7.953 1 91.06 82 MET A O 1
ATOM 634 N N . LEU A 1 83 ? -9.711 -8.531 -8.328 1 94.19 83 LEU A N 1
ATOM 635 C CA . LEU A 1 83 ? -8.32 -8.75 -8.695 1 94.19 83 LEU A CA 1
ATOM 636 C C . LEU A 1 83 ? -7.91 -7.828 -9.844 1 94.19 83 LEU A C 1
ATOM 638 O O . LEU A 1 83 ? -6.809 -7.277 -9.844 1 94.19 83 LEU A O 1
ATOM 642 N N . ASP A 1 84 ? -8.766 -7.598 -10.789 1 93.5 84 ASP A N 1
ATOM 643 C CA . ASP A 1 84 ? -8.461 -6.754 -11.938 1 93.5 84 ASP A CA 1
ATOM 644 C C . ASP A 1 84 ? -8.148 -5.324 -11.508 1 93.5 84 ASP A C 1
ATOM 646 O O . ASP A 1 84 ? -7.285 -4.668 -12.094 1 93.5 84 ASP A O 1
ATOM 650 N N . GLU A 1 85 ? -8.875 -4.875 -10.531 1 89.5 85 GLU A N 1
ATOM 651 C CA . GLU A 1 85 ? -8.625 -3.531 -10.016 1 89.5 85 GLU A CA 1
ATOM 652 C C . GLU A 1 85 ? -7.23 -3.426 -9.398 1 89.5 85 GLU A C 1
ATOM 654 O O . GLU A 1 85 ? -6.547 -2.412 -9.562 1 89.5 85 GLU A O 1
ATOM 659 N N . LEU A 1 86 ? -6.898 -4.465 -8.727 1 91.06 86 LEU A N 1
ATOM 660 C CA . LEU A 1 86 ? -5.586 -4.496 -8.086 1 91.06 86 LEU A CA 1
ATOM 661 C C . LEU A 1 86 ? -4.477 -4.535 -9.133 1 91.06 86 LEU A C 1
ATOM 663 O O . LEU A 1 86 ? -3.473 -3.832 -9.008 1 91.06 86 LEU A O 1
ATOM 667 N N . ILE A 1 87 ? -4.695 -5.316 -10.133 1 93.75 87 ILE A N 1
ATOM 668 C CA . ILE A 1 87 ? -3.732 -5.434 -11.227 1 93.75 87 ILE A CA 1
ATOM 669 C C . ILE A 1 87 ? -3.551 -4.074 -11.898 1 93.75 87 ILE A C 1
ATOM 671 O O . ILE A 1 87 ? -2.432 -3.689 -12.242 1 93.75 87 ILE A O 1
ATOM 675 N N . GLU A 1 88 ? -4.633 -3.346 -12.062 1 90.38 88 GLU A N 1
ATOM 676 C CA . GLU A 1 88 ? -4.562 -2.02 -12.664 1 90.38 88 GLU A CA 1
ATOM 677 C C . GLU A 1 88 ? -3.709 -1.073 -11.828 1 90.38 88 GLU A C 1
ATOM 679 O O . GLU A 1 88 ? -2.959 -0.259 -12.367 1 90.38 88 GLU A O 1
ATOM 684 N N . LEU A 1 89 ? -3.848 -1.162 -10.562 1 87.88 89 LEU A N 1
ATOM 685 C CA . LEU A 1 89 ? -3.061 -0.337 -9.648 1 87.88 89 LEU A CA 1
ATOM 686 C C . LEU A 1 89 ? -1.568 -0.57 -9.859 1 87.88 89 LEU A C 1
ATOM 688 O O . LEU A 1 89 ? -0.773 0.37 -9.789 1 87.88 89 LEU A O 1
ATOM 692 N N . TYR A 1 90 ? -1.181 -1.801 -10.164 1 92.5 90 TYR A N 1
ATOM 693 C CA . TYR A 1 90 ? 0.224 -2.176 -10.289 1 92.5 90 TYR A CA 1
ATOM 694 C C . TYR A 1 90 ? 0.833 -1.594 -11.562 1 92.5 90 TYR A C 1
ATOM 696 O O . TYR A 1 90 ? 2.057 -1.538 -11.703 1 92.5 90 TYR A O 1
ATOM 704 N N . ARG A 1 91 ? 0.039 -1.195 -12.484 1 86.5 91 ARG A N 1
ATOM 705 C CA . ARG A 1 91 ? 0.533 -0.591 -13.719 1 86.5 91 ARG A CA 1
ATOM 706 C C . ARG A 1 91 ? 1.305 0.693 -13.43 1 86.5 91 ARG A C 1
ATOM 708 O O . ARG A 1 91 ? 2.203 1.068 -14.188 1 86.5 91 ARG A O 1
ATOM 715 N N . PHE A 1 92 ? 1.016 1.288 -12.32 1 84.88 92 PHE A N 1
ATOM 716 C CA . PHE A 1 92 ? 1.67 2.529 -11.922 1 84.88 92 PHE A CA 1
ATOM 717 C C . PHE A 1 92 ? 3.15 2.297 -11.648 1 84.88 92 PHE A C 1
ATOM 719 O O . PHE A 1 92 ? 3.943 3.242 -11.648 1 84.88 92 PHE A O 1
ATOM 726 N N . PHE A 1 93 ? 3.518 1.064 -11.562 1 89.75 93 PHE A N 1
ATOM 727 C CA . PHE A 1 93 ? 4.879 0.783 -11.117 1 89.75 93 PHE A CA 1
ATOM 728 C C . PHE A 1 93 ? 5.68 0.111 -12.234 1 89.75 93 PHE A C 1
ATOM 730 O O . PHE A 1 93 ? 6.727 -0.484 -11.977 1 89.75 93 PHE A O 1
ATOM 737 N N . SER A 1 94 ? 5.188 0.056 -13.453 1 90.31 94 SER A N 1
ATOM 738 C CA . SER A 1 94 ? 5.867 -0.498 -14.617 1 90.31 94 SER A CA 1
ATOM 739 C C . SER A 1 94 ? 6.242 -1.959 -14.391 1 90.31 94 SER A C 1
ATOM 741 O O . SER A 1 94 ? 7.367 -2.371 -14.695 1 90.31 94 SER A O 1
ATOM 743 N N . ILE A 1 95 ? 5.387 -2.66 -13.789 1 93.88 95 ILE A N 1
ATOM 744 C CA . ILE A 1 95 ? 5.586 -4.074 -13.5 1 93.88 95 ILE A CA 1
ATOM 745 C C . ILE A 1 95 ? 5.461 -4.887 -14.789 1 93.88 95 ILE A C 1
ATOM 747 O O . ILE A 1 95 ? 4.57 -4.637 -15.602 1 93.88 95 ILE A O 1
ATOM 751 N N . GLU A 1 96 ? 6.367 -5.875 -14.93 1 94.19 96 GLU A N 1
ATOM 752 C CA . GLU A 1 96 ? 6.352 -6.738 -16.109 1 94.19 96 GLU A CA 1
ATOM 753 C C . GLU A 1 96 ? 5.621 -8.047 -15.828 1 94.19 96 GLU A C 1
ATOM 755 O O . GLU A 1 96 ? 4.984 -8.609 -16.719 1 94.19 96 GLU A O 1
ATOM 760 N N . MET A 1 97 ? 5.719 -8.523 -14.617 1 96 97 MET A N 1
ATOM 761 C CA . MET A 1 97 ? 5.094 -9.781 -14.203 1 96 97 MET A CA 1
ATOM 762 C C . MET A 1 97 ? 4.391 -9.625 -12.859 1 96 97 MET A C 1
ATOM 764 O O . MET A 1 97 ? 4.934 -9.016 -11.938 1 96 97 MET A O 1
ATOM 768 N N . ILE A 1 98 ? 3.225 -10.148 -12.758 1 97.19 98 ILE A N 1
ATOM 769 C CA . ILE A 1 98 ? 2.494 -10.188 -11.492 1 97.19 98 ILE A CA 1
ATOM 770 C C . ILE A 1 98 ? 2.205 -11.641 -11.109 1 97.19 98 ILE A C 1
ATOM 772 O O . ILE A 1 98 ? 1.579 -12.375 -11.875 1 97.19 98 ILE A O 1
ATOM 776 N N . ILE A 1 99 ? 2.662 -12.039 -9.992 1 97.06 99 ILE A N 1
ATOM 777 C CA . ILE A 1 99 ? 2.367 -13.359 -9.453 1 97.06 99 ILE A CA 1
ATOM 778 C C . ILE A 1 99 ? 1.247 -13.258 -8.422 1 97.06 99 ILE A C 1
ATOM 780 O O . ILE A 1 99 ? 1.375 -12.547 -7.426 1 97.06 99 ILE A O 1
ATOM 784 N N . VAL A 1 100 ? 0.207 -13.977 -8.656 1 96.94 100 VAL A N 1
ATOM 785 C CA . VAL A 1 100 ? -0.969 -13.898 -7.797 1 96.94 100 VAL A CA 1
ATOM 786 C C . VAL A 1 100 ? -1.101 -15.188 -6.988 1 96.94 100 VAL A C 1
ATOM 788 O O . VAL A 1 100 ? -1.178 -16.281 -7.551 1 96.94 100 VAL A O 1
ATOM 791 N N . GLU A 1 101 ? -1.055 -15.039 -5.73 1 96.31 101 GLU A N 1
ATOM 792 C CA . GLU A 1 101 ? -1.286 -16.172 -4.836 1 96.31 101 GLU A CA 1
ATOM 793 C C . GLU A 1 101 ? -2.746 -16.234 -4.395 1 96.31 101 GLU A C 1
ATOM 795 O O . GLU A 1 101 ? -3.219 -15.367 -3.662 1 96.31 101 GLU A O 1
ATOM 800 N N . GLY A 1 102 ? -3.404 -17.234 -4.879 1 93.88 102 GLY A N 1
ATOM 801 C CA . GLY A 1 102 ? -4.816 -17.375 -4.566 1 93.88 102 GLY A CA 1
ATOM 802 C C . GLY A 1 102 ? -5.727 -16.953 -5.703 1 93.88 102 GLY A C 1
ATOM 803 O O . GLY A 1 102 ? -5.465 -17.266 -6.863 1 93.88 102 GLY A O 1
ATOM 804 N N . TYR A 1 103 ? -6.973 -16.469 -5.359 1 93.56 103 TYR A N 1
ATOM 805 C CA . TYR A 1 103 ? -7.973 -16.078 -6.352 1 93.56 103 TYR A CA 1
ATOM 806 C C . TYR A 1 103 ? -8.242 -17.219 -7.324 1 93.56 103 TYR A C 1
ATOM 808 O O . TYR A 1 103 ? -8.195 -17.031 -8.539 1 93.56 103 TYR A O 1
ATOM 816 N N . LYS A 1 104 ? -8.547 -18.281 -6.812 1 92.81 104 LYS A N 1
ATOM 817 C CA . LYS A 1 104 ? -8.609 -19.547 -7.547 1 92.81 104 LYS A CA 1
ATOM 818 C C . LYS A 1 104 ? -9.578 -19.453 -8.727 1 92.81 104 LYS A C 1
ATOM 820 O O . LYS A 1 104 ? -9.32 -20.016 -9.789 1 92.81 104 LYS A O 1
ATOM 825 N N . GLU A 1 105 ? -10.586 -18.672 -8.539 1 93 105 GLU A N 1
ATOM 826 C CA . GLU A 1 105 ? -11.672 -18.688 -9.523 1 93 105 GLU A CA 1
ATOM 827 C C . GLU A 1 105 ? -11.398 -17.703 -10.656 1 93 105 GLU A C 1
ATOM 829 O O . GLU A 1 105 ? -12.141 -17.656 -11.641 1 93 105 GLU A O 1
ATOM 834 N N . GLU A 1 106 ? -10.391 -16.938 -10.477 1 95.56 106 GLU A N 1
ATOM 835 C CA . GLU A 1 106 ? -10.055 -16 -11.547 1 95.56 106 GLU A CA 1
ATOM 836 C C . GLU A 1 106 ? -9.531 -16.734 -12.781 1 95.56 106 GLU A C 1
ATOM 838 O O . GLU A 1 106 ? -9.141 -17.891 -12.695 1 95.56 106 GLU A O 1
ATOM 843 N N . ALA A 1 107 ? -9.492 -16.047 -13.945 1 96.19 107 ALA A N 1
ATOM 844 C CA . ALA A 1 107 ? -9.273 -16.75 -15.211 1 96.19 107 ALA A CA 1
ATOM 845 C C . ALA A 1 107 ? -7.895 -16.438 -15.781 1 96.19 107 ALA A C 1
ATOM 847 O O . ALA A 1 107 ? -7.711 -16.406 -17 1 96.19 107 ALA A O 1
ATOM 848 N N . TYR A 1 108 ? -6.965 -16.188 -14.953 1 96.81 108 TYR A N 1
ATOM 849 C CA . TYR A 1 108 ? -5.59 -16.016 -15.406 1 96.81 108 TYR A CA 1
ATOM 850 C C . TYR A 1 108 ? -4.848 -17.344 -15.453 1 96.81 108 TYR A C 1
ATOM 852 O O . TYR A 1 108 ? -5.238 -18.297 -14.789 1 96.81 108 TYR A O 1
ATOM 860 N N . PRO A 1 109 ? -3.777 -17.422 -16.359 1 97.44 109 PRO A N 1
ATOM 861 C CA . PRO A 1 109 ? -2.98 -18.641 -16.328 1 97.44 109 PRO A CA 1
ATOM 862 C C . PRO A 1 109 ? -2.5 -19.016 -14.93 1 97.44 109 PRO A C 1
ATOM 864 O O . PRO A 1 109 ? -2.07 -18.141 -14.172 1 97.44 109 PRO A O 1
ATOM 867 N N . LYS A 1 110 ? -2.703 -20.391 -14.641 1 97.56 110 LYS A N 1
ATOM 868 C CA . LYS A 1 110 ? -2.379 -20.688 -13.242 1 97.56 110 LYS A CA 1
ATOM 869 C C . LYS A 1 110 ? -1.657 -22.031 -13.125 1 97.56 110 LYS A C 1
ATOM 871 O O . LYS A 1 110 ? -1.877 -22.938 -13.93 1 97.56 110 LYS A O 1
ATOM 876 N N . ILE A 1 111 ? -0.812 -22.031 -12.094 1 96.12 111 ILE A N 1
ATOM 877 C CA . ILE A 1 111 ? -0.207 -23.25 -11.594 1 96.12 111 ILE A CA 1
ATOM 878 C C . ILE A 1 111 ? -0.951 -23.734 -10.352 1 96.12 111 ILE A C 1
ATOM 880 O O . ILE A 1 111 ? -1.174 -22.953 -9.414 1 96.12 111 ILE A O 1
ATOM 884 N N . CYS A 1 112 ? -1.347 -25 -10.344 1 95 112 CYS A N 1
ATOM 885 C CA . CYS A 1 112 ? -2.105 -25.547 -9.219 1 95 112 CYS A CA 1
ATOM 886 C C . CYS A 1 112 ? -1.254 -26.5 -8.406 1 95 112 CYS A C 1
ATOM 888 O O . CYS A 1 112 ? -0.63 -27.422 -8.961 1 95 112 CYS A O 1
ATOM 890 N N . LEU A 1 113 ? -1.233 -26.234 -7.156 1 93.56 113 LEU A N 1
ATOM 891 C CA . LEU A 1 113 ? -0.543 -27.125 -6.238 1 93.56 113 LEU A CA 1
ATOM 892 C C . LEU A 1 113 ? -1.525 -28.094 -5.574 1 93.56 113 LEU A C 1
ATOM 894 O O . LEU A 1 113 ? -2.545 -27.656 -5.027 1 93.56 113 LEU A O 1
ATOM 898 N N . VAL A 1 114 ? -1.166 -29.312 -5.633 1 89.94 114 VAL A N 1
ATOM 899 C CA . VAL A 1 114 ? -2.01 -30.359 -5.059 1 89.94 114 VAL A CA 1
ATOM 900 C C . VAL A 1 114 ? -1.192 -31.219 -4.09 1 89.94 114 VAL A C 1
ATOM 902 O O . VAL A 1 114 ? -0.126 -31.719 -4.449 1 89.94 114 VAL A O 1
ATOM 905 N N . LYS A 1 115 ? -1.634 -31.25 -2.949 1 84.56 115 LYS A N 1
ATOM 906 C CA . LYS A 1 115 ? -0.944 -32.062 -1.938 1 84.56 115 LYS A CA 1
ATOM 907 C C . LYS A 1 115 ? -1.633 -33.406 -1.735 1 84.56 115 LYS A C 1
ATOM 909 O O . LYS A 1 115 ? -0.986 -34.375 -1.376 1 84.56 115 LYS A O 1
ATOM 914 N N . SER A 1 116 ? -2.971 -33.406 -1.829 1 79 116 SER A N 1
ATOM 915 C CA . SER A 1 116 ? -3.736 -34.625 -1.611 1 79 116 SER A CA 1
ATOM 916 C C . SER A 1 116 ? -4.746 -34.844 -2.73 1 79 116 SER A C 1
ATOM 918 O O . SER A 1 116 ? -4.98 -33.938 -3.553 1 79 116 SER A O 1
ATOM 920 N N . GLU A 1 117 ? -5.266 -36.031 -2.729 1 75.81 117 GLU A N 1
ATOM 921 C CA . GLU A 1 117 ? -6.297 -36.375 -3.707 1 75.81 117 GLU A CA 1
ATOM 922 C C . GLU A 1 117 ? -7.523 -35.469 -3.545 1 75.81 117 GLU A C 1
ATOM 924 O O . GLU A 1 117 ? -8.203 -35.156 -4.523 1 75.81 117 GLU A O 1
ATOM 929 N N . GLU A 1 118 ? -7.746 -35.156 -2.316 1 75.5 118 GLU A N 1
ATOM 930 C CA . GLU A 1 118 ? -8.898 -34.281 -2.035 1 75.5 118 GLU A CA 1
ATOM 931 C C . GLU A 1 118 ? -8.758 -32.938 -2.721 1 75.5 118 GLU A C 1
ATOM 933 O O . GLU A 1 118 ? -9.758 -32.344 -3.123 1 75.5 118 GLU A O 1
ATOM 938 N N . ASP A 1 119 ? -7.508 -32.594 -2.984 1 82.94 119 ASP A N 1
ATOM 939 C CA . ASP A 1 119 ? -7.242 -31.297 -3.602 1 82.94 119 ASP A CA 1
ATOM 940 C C . ASP A 1 119 ? -7.57 -31.328 -5.094 1 82.94 119 ASP A C 1
ATOM 942 O O . ASP A 1 119 ? -7.773 -30.266 -5.703 1 82.94 119 ASP A O 1
ATOM 946 N N . VAL A 1 120 ? -7.641 -32.5 -5.598 1 81.19 120 VAL A N 1
ATOM 947 C CA . VAL A 1 120 ? -7.859 -32.656 -7.031 1 81.19 120 VAL A CA 1
ATOM 948 C C . VAL A 1 120 ? -9.234 -32.125 -7.406 1 81.19 120 VAL A C 1
ATOM 950 O O . VAL A 1 120 ? -9.438 -31.641 -8.523 1 81.19 120 VAL A O 1
ATOM 953 N N . HIS A 1 121 ? -10.117 -32.219 -6.43 1 84.5 121 HIS A N 1
ATOM 954 C CA . HIS A 1 121 ? -11.469 -31.719 -6.672 1 84.5 121 HIS A CA 1
ATOM 955 C C . HIS A 1 121 ? -11.461 -30.234 -7.004 1 84.5 121 HIS A C 1
ATOM 957 O O . HIS A 1 121 ? -12.289 -29.766 -7.797 1 84.5 121 HIS A O 1
ATOM 963 N N . MET A 1 122 ? -10.523 -29.562 -6.562 1 85.38 122 MET A N 1
ATOM 964 C CA . MET A 1 122 ? -10.406 -28.125 -6.801 1 85.38 122 MET A CA 1
ATOM 965 C C . MET A 1 122 ? -10.164 -27.828 -8.273 1 85.38 122 MET A C 1
ATOM 967 O O . MET A 1 122 ? -10.609 -26.812 -8.797 1 85.38 122 MET A O 1
ATOM 971 N N . LEU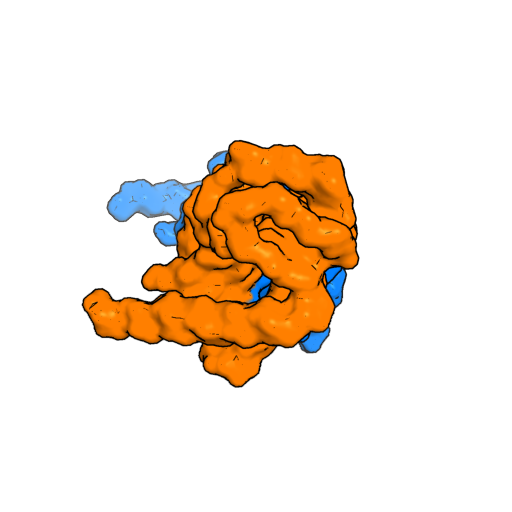 A 1 123 ? -9.594 -28.812 -8.953 1 88.12 123 LEU A N 1
ATOM 972 C CA . LEU A 1 123 ? -9.188 -28.609 -10.344 1 88.12 123 LEU A CA 1
ATOM 973 C C . LEU A 1 123 ? -10.398 -28.594 -11.266 1 88.12 123 LEU A C 1
ATOM 975 O O . LEU A 1 123 ? -10.352 -28 -12.344 1 88.12 123 LEU A O 1
ATOM 979 N N . LYS A 1 124 ? -11.422 -29.219 -10.828 1 86.25 124 LYS A N 1
ATOM 980 C CA . LYS A 1 124 ? -12.586 -29.438 -11.688 1 86.25 124 LYS A CA 1
ATOM 981 C C . LYS A 1 124 ? -13.266 -28.109 -12.023 1 86.25 124 LYS A C 1
ATOM 983 O O . LYS A 1 124 ? -13.891 -27.969 -13.078 1 86.25 124 LYS A O 1
ATOM 988 N N . ASN A 1 125 ? -13.07 -27.141 -11.266 1 88.12 125 ASN A N 1
ATOM 989 C CA . ASN A 1 125 ? -13.789 -25.875 -11.469 1 88.12 125 ASN A CA 1
ATOM 990 C C . ASN A 1 125 ? -12.844 -24.734 -11.812 1 88.12 125 ASN A C 1
ATOM 992 O O . ASN A 1 125 ? -13.242 -23.578 -11.828 1 88.12 125 ASN A O 1
ATOM 996 N N . LEU A 1 126 ? -11.648 -25.109 -12.102 1 93.19 126 LEU A N 1
ATOM 997 C CA . LEU A 1 126 ? -10.68 -24.062 -12.383 1 93.19 126 LEU A CA 1
ATOM 998 C C . LEU A 1 126 ? -10.492 -23.875 -13.883 1 93.19 126 LEU A C 1
ATOM 1000 O O . LEU A 1 126 ? -10.648 -24.828 -14.656 1 93.19 126 LEU A O 1
ATOM 1004 N N . SER A 1 127 ? -10.273 -22.672 -14.32 1 95.25 127 SER A N 1
ATOM 1005 C CA . SER A 1 127 ? -9.992 -22.359 -15.719 1 95.25 127 SER A CA 1
ATOM 1006 C C . SER A 1 127 ? -8.531 -21.984 -15.922 1 95.25 127 SER A C 1
ATOM 1008 O O . SER A 1 127 ? -7.859 -21.547 -14.977 1 95.25 127 SER A O 1
ATOM 1010 N N . ASN A 1 128 ? -7.895 -22.234 -17.094 1 96.88 128 ASN A N 1
ATOM 1011 C CA . ASN A 1 128 ? -6.578 -21.797 -17.547 1 96.88 128 ASN A CA 1
ATOM 1012 C C . ASN A 1 128 ? -5.461 -22.406 -16.703 1 96.88 128 ASN A C 1
ATOM 1014 O O . ASN A 1 128 ? -4.508 -21.719 -16.344 1 96.88 128 ASN A O 1
ATOM 1018 N N . VAL A 1 129 ? -5.672 -23.625 -16.375 1 95.88 129 VAL A N 1
ATOM 1019 C CA . VAL A 1 129 ? -4.645 -24.359 -15.641 1 95.88 129 VAL A CA 1
ATOM 1020 C C . VAL A 1 129 ? -3.5 -24.719 -16.594 1 95.88 129 VAL A C 1
ATOM 1022 O O . VAL A 1 129 ? -3.707 -25.422 -17.578 1 95.88 129 VAL A O 1
ATOM 1025 N N . LEU A 1 130 ? -2.328 -24.219 -16.234 1 95.88 130 LEU A N 1
ATOM 1026 C CA . LEU A 1 130 ? -1.163 -24.5 -17.062 1 95.88 130 LEU A CA 1
ATOM 1027 C C . LEU A 1 130 ? -0.56 -25.859 -16.703 1 95.88 130 LEU A C 1
ATOM 1029 O O . LEU A 1 130 ? -0.19 -26.625 -17.594 1 95.88 130 LEU A O 1
ATOM 1033 N N . LEU A 1 131 ? -0.448 -26.062 -15.453 1 93.62 131 LEU A N 1
ATOM 1034 C CA . LEU A 1 131 ? 0.097 -27.312 -14.961 1 93.62 131 LEU A CA 1
ATOM 1035 C C . LEU A 1 131 ? -0.254 -27.531 -13.492 1 93.62 131 LEU A C 1
ATOM 1037 O O . LEU A 1 131 ? -0.708 -26.609 -12.82 1 93.62 131 LEU A O 1
ATOM 1041 N N . VAL A 1 132 ? -0.033 -28.766 -13.047 1 93.19 132 VAL A N 1
ATOM 1042 C CA . VAL A 1 132 ? -0.264 -29.156 -11.664 1 93.19 132 VAL A CA 1
ATOM 1043 C C . VAL A 1 132 ? 1.051 -29.594 -11.023 1 93.19 132 VAL A C 1
ATOM 1045 O O . VAL A 1 132 ? 1.806 -30.375 -11.617 1 93.19 132 VAL A O 1
ATOM 1048 N N . LEU A 1 133 ? 1.346 -29 -9.883 1 92.62 133 LEU A N 1
ATOM 1049 C CA . LEU A 1 133 ? 2.477 -29.422 -9.062 1 92.62 133 LEU A CA 1
ATOM 1050 C C . LEU A 1 133 ? 2.006 -30.266 -7.887 1 92.62 133 LEU A C 1
ATOM 1052 O O . LEU A 1 133 ? 1.131 -29.844 -7.129 1 92.62 133 LEU A O 1
ATOM 1056 N N . THR A 1 134 ? 2.611 -31.438 -7.734 1 90.31 134 THR A N 1
ATOM 1057 C CA . THR A 1 134 ? 2.107 -32.344 -6.715 1 90.31 134 THR A CA 1
ATOM 1058 C C . THR A 1 134 ? 3.219 -32.75 -5.75 1 90.31 134 THR A C 1
ATOM 1060 O O . THR A 1 134 ? 4.387 -32.812 -6.133 1 90.31 134 THR A O 1
ATOM 1063 N N . TRP A 1 135 ? 2.879 -32.938 -4.488 1 84.94 135 TRP A N 1
ATOM 1064 C CA . TRP A 1 135 ? 3.783 -33.406 -3.441 1 84.94 135 TRP A CA 1
ATOM 1065 C C . TRP A 1 135 ? 3.818 -34.906 -3.393 1 84.94 135 TRP A C 1
ATOM 1067 O O . TRP A 1 135 ? 4.75 -35.5 -2.838 1 84.94 135 TRP A O 1
ATOM 1077 N N . GLY A 1 136 ? 2.891 -35.594 -3.914 1 76.5 136 GLY A N 1
ATOM 1078 C CA . GLY A 1 136 ? 2.777 -37.031 -3.85 1 76.5 136 GLY A CA 1
ATOM 1079 C C . GLY A 1 136 ? 2.432 -37.656 -5.184 1 76.5 136 GLY A C 1
ATOM 1080 O O . GLY A 1 136 ? 2.979 -37.281 -6.219 1 76.5 136 GLY A O 1
ATOM 1081 N N . PRO A 1 137 ? 1.458 -38.625 -5 1 73.19 137 PRO A N 1
ATOM 1082 C CA . PRO A 1 137 ? 1.11 -39.344 -6.223 1 73.19 137 PRO A CA 1
ATOM 1083 C C . PRO A 1 137 ? 0.547 -38.438 -7.312 1 73.19 137 PRO A C 1
ATOM 1085 O O . PRO A 1 137 ? -0.153 -37.469 -7.008 1 73.19 137 PRO A O 1
ATOM 1088 N N . ILE A 1 138 ? 0.987 -38.625 -8.555 1 66.38 138 ILE A N 1
ATOM 1089 C CA . ILE A 1 138 ? 0.619 -37.812 -9.711 1 66.38 138 ILE A CA 1
ATOM 1090 C C . ILE A 1 138 ? -0.876 -37.969 -9.984 1 66.38 138 ILE A C 1
ATOM 1092 O O . ILE A 1 138 ? -1.37 -39.062 -10.211 1 66.38 138 ILE A O 1
ATOM 1096 N N . PRO A 1 139 ? -1.567 -36.812 -9.844 1 70.81 139 PRO A N 1
ATOM 1097 C CA . PRO A 1 139 ? -2.996 -36.875 -10.172 1 70.81 139 PRO A CA 1
ATOM 1098 C C . PRO A 1 139 ? -3.262 -37.188 -11.641 1 70.81 139 PRO A C 1
ATOM 1100 O O . PRO A 1 139 ? -2.449 -36.812 -12.5 1 70.81 139 PRO A O 1
ATOM 1103 N N . GLU A 1 140 ? -4.172 -38.062 -11.859 1 74.56 140 GLU A N 1
ATOM 1104 C CA . GLU A 1 140 ? -4.629 -38.281 -13.227 1 74.56 140 GLU A CA 1
ATOM 1105 C C . GLU A 1 140 ? -5.488 -37.125 -13.711 1 74.56 140 GLU A C 1
ATOM 1107 O O . GLU A 1 140 ? -6.242 -36.531 -12.93 1 74.56 140 GLU A O 1
ATOM 1112 N N . GLY A 1 141 ? -5.086 -36.5 -14.945 1 77.31 141 GLY A N 1
ATOM 1113 C CA . GLY A 1 141 ? -5.898 -35.438 -15.484 1 77.31 141 GLY A CA 1
ATOM 1114 C C . GLY A 1 141 ? -5.34 -34.844 -16.766 1 77.31 141 GLY A C 1
ATOM 1115 O O . GLY A 1 141 ? -4.375 -35.375 -17.328 1 77.31 141 GLY A O 1
ATOM 1116 N N . PRO A 1 142 ? -6.055 -33.906 -17.281 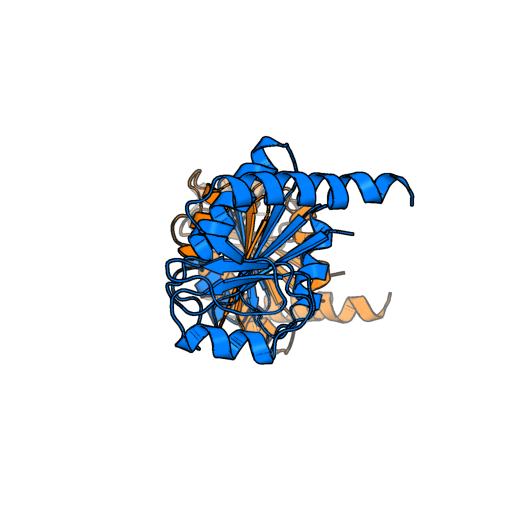1 85.5 142 PRO A N 1
ATOM 1117 C CA . PRO A 1 142 ? -5.738 -33.344 -18.609 1 85.5 142 PRO A CA 1
ATOM 1118 C C . PRO A 1 142 ? -4.543 -32.375 -18.578 1 85.5 142 PRO A C 1
ATOM 1120 O O . PRO A 1 142 ? -4.074 -31.953 -19.625 1 85.5 142 PRO A O 1
ATOM 1123 N N . TYR A 1 143 ? -4.031 -32.188 -17.438 1 90.5 143 TYR A N 1
ATOM 1124 C CA . TYR A 1 143 ? -2.959 -31.203 -17.344 1 90.5 143 TYR A CA 1
ATOM 1125 C C . TYR A 1 143 ? -1.607 -31.875 -17.156 1 90.5 143 TYR A C 1
ATOM 1127 O O . TYR A 1 143 ? -1.525 -32.969 -16.578 1 90.5 143 TYR A O 1
ATOM 1135 N N . PRO A 1 144 ? -0.526 -31.125 -17.656 1 91 144 PRO A N 1
ATOM 1136 C CA . PRO A 1 144 ? 0.8 -31.609 -17.266 1 91 144 PRO A CA 1
ATOM 1137 C C . PRO A 1 144 ? 0.997 -31.625 -15.75 1 91 144 PRO A C 1
ATOM 1139 O O . PRO A 1 144 ? 0.517 -30.719 -15.055 1 91 144 PRO A O 1
ATOM 1142 N N . VAL A 1 145 ? 1.651 -32.656 -15.25 1 91 145 VAL A N 1
ATOM 1143 C CA . VAL A 1 145 ? 1.878 -32.812 -13.812 1 91 145 VAL A CA 1
ATOM 1144 C C . VAL A 1 145 ? 3.373 -32.938 -13.539 1 91 145 VAL A C 1
ATOM 1146 O O . VAL A 1 145 ? 4.07 -33.719 -14.211 1 91 145 VAL A O 1
ATOM 1149 N N . TYR A 1 146 ? 3.867 -32.125 -12.648 1 89.62 146 TYR A N 1
ATOM 1150 C CA . TYR A 1 146 ? 5.25 -32.219 -12.195 1 89.62 146 TYR A CA 1
ATOM 1151 C C . TYR A 1 146 ? 5.316 -32.375 -10.68 1 89.62 146 TYR A C 1
ATOM 1153 O O . TYR A 1 146 ? 4.438 -31.906 -9.961 1 89.62 146 TYR A O 1
ATOM 1161 N N . SER A 1 147 ? 6.348 -33.094 -10.305 1 87.5 147 SER A N 1
ATOM 1162 C CA . SER A 1 147 ? 6.633 -33.125 -8.875 1 87.5 147 SER A CA 1
ATOM 1163 C C . SER A 1 147 ? 7.254 -31.812 -8.414 1 87.5 147 SER A C 1
ATOM 1165 O O . SER A 1 147 ? 8.055 -31.203 -9.133 1 87.5 147 SER A O 1
ATOM 1167 N N . ILE A 1 148 ? 6.902 -31.406 -7.25 1 82.69 148 ILE A N 1
ATOM 1168 C CA . ILE A 1 148 ? 7.418 -30.156 -6.703 1 82.69 148 ILE A CA 1
ATOM 1169 C C . ILE A 1 148 ? 8.938 -30.25 -6.555 1 82.69 148 ILE A C 1
ATOM 1171 O O . ILE A 1 148 ? 9.625 -29.219 -6.531 1 82.69 148 ILE A O 1
ATOM 1175 N N . HIS A 1 149 ? 9.492 -31.406 -6.516 1 79.38 149 HIS A N 1
ATOM 1176 C CA . HIS A 1 149 ? 10.914 -31.625 -6.309 1 79.38 149 HIS A CA 1
ATOM 1177 C C . HIS A 1 149 ? 11.633 -31.844 -7.637 1 79.38 149 HIS A C 1
ATOM 1179 O O . HIS A 1 149 ? 12.859 -31.969 -7.668 1 79.38 149 HIS A O 1
ATOM 1185 N N . SER A 1 150 ? 10.922 -31.797 -8.688 1 78.19 150 SER A N 1
ATOM 1186 C CA . SER A 1 150 ? 11.531 -32.188 -9.953 1 78.19 150 SER A CA 1
ATOM 1187 C C . SER A 1 150 ? 12.219 -30.984 -10.617 1 78.19 150 SER A C 1
ATOM 1189 O O . SER A 1 150 ? 11.742 -29.844 -10.5 1 78.19 150 SER A O 1
ATOM 1191 N N . ASN A 1 151 ? 13.312 -31.109 -11.203 1 85.12 151 ASN A N 1
ATOM 1192 C CA . ASN A 1 151 ? 14 -30.109 -12.016 1 85.12 151 ASN A CA 1
ATOM 1193 C C . ASN A 1 151 ? 13.188 -29.75 -13.258 1 85.12 151 ASN A C 1
ATOM 1195 O O . ASN A 1 151 ? 13.391 -28.688 -13.852 1 85.12 151 ASN A O 1
ATOM 1199 N N . GLU A 1 152 ? 12.352 -30.641 -13.531 1 87.38 152 GLU A N 1
ATOM 1200 C CA . GLU A 1 152 ? 11.547 -30.438 -14.727 1 87.38 152 GLU A CA 1
ATOM 1201 C C . GLU A 1 152 ? 10.664 -29.188 -14.586 1 87.38 152 GLU A C 1
ATOM 1203 O O . GLU A 1 152 ? 10.477 -28.453 -15.547 1 87.38 152 GLU A O 1
ATOM 1208 N N . PHE A 1 153 ? 10.203 -28.938 -13.438 1 87.38 153 PHE A N 1
ATOM 1209 C CA . PHE A 1 153 ? 9.359 -27.766 -13.211 1 87.38 153 PHE A CA 1
ATOM 1210 C C . PHE A 1 153 ? 10.156 -26.484 -13.406 1 87.38 153 PHE A C 1
ATOM 1212 O O . PHE A 1 153 ? 9.664 -25.531 -14.023 1 87.38 153 PHE A O 1
ATOM 1219 N N . THR A 1 154 ? 11.375 -26.453 -12.906 1 86.56 154 THR A N 1
ATOM 1220 C CA . THR A 1 154 ? 12.211 -25.266 -13.047 1 86.56 154 THR A CA 1
ATOM 1221 C C . THR A 1 154 ? 12.477 -24.953 -14.516 1 86.56 154 THR A C 1
ATOM 1223 O O . THR A 1 154 ? 12.469 -23.797 -14.93 1 86.56 154 THR A O 1
ATOM 1226 N N . GLU A 1 155 ? 12.727 -26.016 -15.219 1 90.38 155 GLU A N 1
ATOM 1227 C CA . GLU A 1 155 ? 12.938 -25.859 -16.656 1 90.38 155 GLU A CA 1
ATOM 1228 C C . GLU A 1 155 ? 11.672 -25.344 -17.344 1 90.38 155 GLU A C 1
ATOM 1230 O O . GLU A 1 155 ? 11.75 -24.469 -18.219 1 90.38 155 GLU A O 1
ATOM 1235 N N . TRP A 1 156 ? 10.578 -25.891 -16.938 1 91.38 156 TRP A N 1
ATOM 1236 C CA . TRP A 1 156 ? 9.312 -25.422 -17.5 1 91.38 156 TRP A CA 1
ATOM 1237 C C . TRP A 1 156 ? 9.102 -23.938 -17.234 1 91.38 156 TRP A C 1
ATOM 1239 O O . TRP A 1 156 ? 8.695 -23.203 -18.125 1 91.38 156 TRP A O 1
ATOM 1249 N N . LEU A 1 157 ? 9.391 -23.578 -16.016 1 88.94 157 LEU A N 1
ATOM 1250 C CA . LEU A 1 157 ? 9.227 -22.188 -15.633 1 88.94 157 LEU A CA 1
ATOM 1251 C C . LEU A 1 157 ? 10.078 -21.281 -16.516 1 88.94 157 LEU A C 1
ATOM 1253 O O . LEU A 1 157 ? 9.602 -20.234 -16.984 1 88.94 157 LEU A O 1
ATOM 1257 N N . GLY A 1 158 ? 11.281 -21.656 -16.688 1 89.81 158 GLY A N 1
ATOM 1258 C CA . GLY A 1 158 ? 12.164 -20.875 -17.547 1 89.81 158 GLY A CA 1
ATOM 1259 C C . GLY A 1 158 ? 11.641 -20.719 -18.969 1 89.81 158 GLY A C 1
ATOM 1260 O O . GLY A 1 158 ? 11.656 -19.625 -19.516 1 89.81 158 GLY A O 1
ATOM 1261 N N . ASN A 1 159 ? 11.211 -21.797 -19.531 1 92.19 159 ASN A N 1
ATOM 1262 C CA . ASN A 1 159 ? 10.656 -21.766 -20.891 1 92.19 159 ASN A CA 1
ATOM 1263 C C . ASN A 1 159 ? 9.391 -20.922 -20.953 1 92.19 159 ASN A C 1
ATOM 1265 O O . ASN A 1 159 ? 9.203 -20.172 -21.922 1 92.19 159 ASN A O 1
ATOM 1269 N N . TYR A 1 160 ? 8.633 -21.078 -19.984 1 92.69 160 TYR A N 1
ATOM 1270 C CA . TYR A 1 160 ? 7.387 -20.312 -19.922 1 92.69 160 TYR A CA 1
ATOM 1271 C C . TYR A 1 160 ? 7.668 -18.812 -19.922 1 92.69 160 TYR A C 1
ATOM 1273 O O . TYR A 1 160 ? 7.086 -18.062 -20.719 1 92.69 160 TYR A O 1
ATOM 1281 N N . PHE A 1 161 ? 8.547 -18.375 -19.047 1 91.81 161 PHE A N 1
ATOM 1282 C CA . PHE A 1 161 ? 8.82 -16.953 -18.922 1 91.81 161 PHE A CA 1
ATOM 1283 C C . PHE A 1 161 ? 9.539 -16.406 -20.156 1 91.81 161 PHE A C 1
ATOM 1285 O O . PHE A 1 161 ? 9.328 -15.266 -20.547 1 91.81 161 PHE A O 1
ATOM 1292 N N . LYS A 1 162 ? 10.352 -17.219 -20.781 1 89.5 162 LYS A N 1
ATOM 1293 C CA . LYS A 1 162 ? 10.984 -16.828 -22.047 1 89.5 162 LYS A CA 1
ATOM 1294 C C . LYS A 1 162 ? 9.938 -16.547 -23.125 1 89.5 162 LYS A C 1
ATOM 1296 O O . LYS A 1 162 ? 10.055 -15.586 -23.875 1 89.5 162 LYS A O 1
ATOM 1301 N N . GLU A 1 163 ? 8.969 -17.375 -23.156 1 90.19 163 GLU A N 1
ATOM 1302 C CA . GLU A 1 163 ? 7.914 -17.25 -24.156 1 90.19 163 GLU A CA 1
ATOM 1303 C C . GLU A 1 163 ? 7.035 -16.047 -23.875 1 90.19 163 GLU A C 1
ATOM 1305 O O . GLU A 1 163 ? 6.703 -15.289 -24.797 1 90.19 163 GLU A O 1
ATOM 1310 N N . VAL A 1 164 ? 6.648 -15.844 -22.641 1 89.81 164 VAL A N 1
ATOM 1311 C CA . VAL A 1 164 ? 5.707 -14.789 -22.281 1 89.81 164 VAL A CA 1
ATOM 1312 C C . VAL A 1 164 ? 6.402 -13.43 -22.359 1 89.81 164 VAL A C 1
ATOM 1314 O O . VAL A 1 164 ? 5.789 -12.438 -22.75 1 89.81 164 VAL A O 1
ATOM 1317 N N . MET A 1 165 ? 7.645 -13.336 -21.969 1 83.19 165 MET A N 1
ATOM 1318 C CA . MET A 1 165 ? 8.359 -12.062 -21.953 1 83.19 165 MET A CA 1
ATOM 1319 C C . MET A 1 165 ? 8.852 -11.688 -23.344 1 83.19 165 MET A C 1
ATOM 1321 O O . MET A 1 165 ? 9.039 -10.508 -23.641 1 83.19 165 MET A O 1
ATOM 1325 N N . ASN A 1 166 ? 9.367 -12.562 -24.172 1 74.69 166 ASN A N 1
ATOM 1326 C CA . ASN A 1 166 ? 9.773 -12.305 -25.547 1 74.69 166 ASN A CA 1
ATOM 1327 C C . ASN A 1 166 ? 8.586 -11.922 -26.422 1 74.69 166 ASN A C 1
ATOM 1329 O O . ASN A 1 166 ? 8.742 -11.227 -27.438 1 74.69 166 ASN A O 1
ATOM 1333 N N . ASP A 1 167 ? 7.434 -12.43 -26.234 1 58.38 167 ASP A N 1
ATOM 1334 C CA . ASP A 1 167 ? 6.266 -12.117 -27.062 1 58.38 167 ASP A CA 1
ATOM 1335 C C . ASP A 1 167 ? 5.918 -10.633 -26.969 1 58.38 167 ASP A C 1
ATOM 1337 O O . ASP A 1 167 ? 5.246 -10.094 -27.859 1 58.38 167 ASP A O 1
ATOM 1341 N N . GLU A 1 168 ? 6.168 -9.781 -26.125 1 49.78 168 GLU A N 1
ATOM 1342 C CA . GLU A 1 168 ? 5.824 -8.367 -26.141 1 49.78 168 GLU A CA 1
ATOM 1343 C C . GLU A 1 168 ? 6.625 -7.613 -27.203 1 49.78 168 GLU A C 1
ATOM 1345 O O . GLU A 1 168 ? 6.477 -6.398 -27.344 1 49.78 168 GLU A O 1
ATOM 1350 N N . SER A 1 169 ? 7.711 -8.008 -27.719 1 38.53 169 SER A N 1
ATOM 1351 C CA . SER A 1 169 ? 8.312 -7.258 -28.828 1 38.53 169 SER A CA 1
ATOM 1352 C C . SER A 1 169 ? 7.363 -7.172 -30.016 1 38.53 169 SER A C 1
ATOM 1354 O O . SER A 1 169 ? 7.617 -6.43 -30.969 1 38.53 169 SER A O 1
ATOM 1356 N N . THR A 1 170 ? 6.59 -8.164 -30.422 1 31.41 170 THR A N 1
ATOM 1357 C CA . THR A 1 170 ? 5.852 -8.055 -31.688 1 31.41 170 THR A CA 1
ATOM 1358 C C . THR A 1 170 ? 4.633 -7.152 -31.516 1 31.41 170 THR A C 1
ATOM 1360 O O . THR A 1 170 ? 3.555 -7.461 -32.031 1 31.41 170 THR A O 1
ATOM 1363 N N . ILE A 1 171 ? 4.406 -6.539 -30.406 1 28.92 171 ILE A N 1
ATOM 1364 C CA . ILE A 1 171 ? 3.371 -5.555 -30.703 1 28.92 171 ILE A CA 1
ATOM 1365 C C . ILE A 1 171 ? 4.016 -4.27 -31.219 1 28.92 171 ILE A C 1
ATOM 1367 O O . ILE A 1 171 ? 5.008 -3.797 -30.656 1 28.92 171 ILE A O 1
ATOM 1371 N N . MET B 1 1 ? -7.973 17.594 -8.492 1 80.25 1 MET B N 1
ATOM 1372 C CA . MET B 1 1 ? -6.73 17.312 -7.777 1 80.25 1 MET B CA 1
ATOM 1373 C C . MET B 1 1 ? -6.93 17.406 -6.27 1 80.25 1 MET B C 1
ATOM 1375 O O . MET B 1 1 ? -7.746 18.203 -5.797 1 80.25 1 MET B O 1
ATOM 1379 N N . ALA B 1 2 ? -6.316 16.469 -5.488 1 91.44 2 ALA B N 1
ATOM 1380 C CA . ALA B 1 2 ? -6.52 16.453 -4.043 1 91.44 2 ALA B CA 1
ATOM 1381 C C . ALA B 1 2 ? -5.844 17.641 -3.381 1 91.44 2 ALA B C 1
ATOM 1383 O O . ALA B 1 2 ? -4.789 18.094 -3.832 1 91.44 2 ALA B O 1
ATOM 1384 N N . HIS B 1 3 ? -6.473 18.25 -2.461 1 95.62 3 HIS B N 1
ATOM 1385 C CA . HIS B 1 3 ? -5.84 19.281 -1.64 1 95.62 3 HIS B CA 1
ATOM 1386 C C . HIS B 1 3 ? -4.887 18.656 -0.624 1 95.62 3 HIS B C 1
ATOM 1388 O O . HIS B 1 3 ? -5.16 17.578 -0.085 1 95.62 3 HIS B O 1
ATOM 1394 N N . ILE B 1 4 ? -3.812 19.391 -0.394 1 97.06 4 ILE B N 1
ATOM 1395 C CA . ILE B 1 4 ? -2.777 18.859 0.48 1 97.06 4 ILE B CA 1
ATOM 1396 C C . ILE B 1 4 ? -2.609 19.75 1.701 1 97.06 4 ILE B C 1
ATOM 1398 O O . ILE B 1 4 ? -2.58 20.984 1.575 1 97.06 4 ILE B O 1
ATOM 1402 N N . LEU B 1 5 ? -2.537 19.188 2.838 1 97.38 5 LEU B N 1
ATOM 1403 C CA . LEU B 1 5 ? -2.229 19.891 4.078 1 97.38 5 LEU B CA 1
ATOM 1404 C C . LEU B 1 5 ? -1.168 19.141 4.879 1 97.38 5 LEU B C 1
ATOM 1406 O O . LEU B 1 5 ? -1.333 17.953 5.18 1 97.38 5 LEU B O 1
ATOM 1410 N N . GLN B 1 6 ? -0.09 19.797 5.215 1 97.56 6 GLN B N 1
ATOM 1411 C CA . GLN B 1 6 ? 0.982 19.188 5.996 1 97.56 6 GLN B CA 1
ATOM 1412 C C . GLN B 1 6 ? 0.811 19.484 7.484 1 97.56 6 GLN B C 1
ATOM 1414 O O . GLN B 1 6 ? 0.333 20.562 7.859 1 97.56 6 GLN B O 1
ATOM 1419 N N . VAL B 1 7 ? 1.175 18.5 8.234 1 96.31 7 VAL B N 1
ATOM 1420 C CA . VAL B 1 7 ? 1.355 18.656 9.6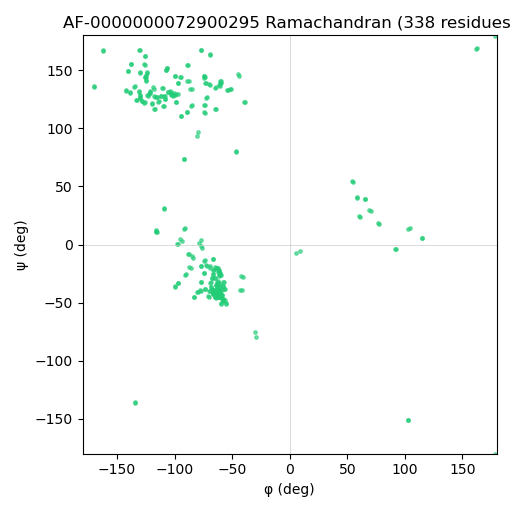72 1 96.31 7 VAL B CA 1
ATOM 1421 C C . VAL B 1 7 ? 2.812 18.375 10.047 1 96.31 7 VAL B C 1
ATOM 1423 O O . VAL B 1 7 ? 3.316 17.281 9.836 1 96.31 7 VAL B O 1
ATOM 1426 N N . VAL B 1 8 ? 3.449 19.422 10.562 1 95.5 8 VAL B N 1
ATOM 1427 C CA . VAL B 1 8 ? 4.883 19.297 10.797 1 95.5 8 VAL B CA 1
ATOM 1428 C C . VAL B 1 8 ? 5.199 19.641 12.25 1 95.5 8 VAL B C 1
ATOM 1430 O O . VAL B 1 8 ? 4.449 20.375 12.891 1 95.5 8 VAL B O 1
ATOM 1433 N N . GLY B 1 9 ? 6.262 19.109 12.711 1 92.56 9 GLY B N 1
ATOM 1434 C CA . GLY B 1 9 ? 6.738 19.266 14.078 1 92.56 9 GLY B CA 1
ATOM 1435 C C . GLY B 1 9 ? 7.754 18.219 14.477 1 92.56 9 GLY B C 1
ATOM 1436 O O . GLY B 1 9 ? 7.992 17.266 13.734 1 92.56 9 GLY B O 1
ATOM 1437 N N . TYR B 1 10 ? 8.367 18.438 15.586 1 88.56 10 TYR B N 1
ATOM 1438 C CA . TYR B 1 10 ? 9.352 17.469 16.062 1 88.56 10 TYR B CA 1
ATOM 1439 C C . TYR B 1 10 ? 8.664 16.266 16.672 1 88.56 10 TYR B C 1
ATOM 1441 O O . TYR B 1 10 ? 7.441 16.266 16.875 1 88.56 10 TYR B O 1
ATOM 1449 N N . LYS B 1 11 ? 9.461 15.18 16.906 1 84.69 11 LYS B N 1
ATOM 1450 C CA . LYS B 1 11 ? 8.953 13.953 17.516 1 84.69 11 LYS B CA 1
ATOM 1451 C C . LYS B 1 11 ? 8.258 14.242 18.828 1 84.69 11 LYS B C 1
ATOM 1453 O O . LYS B 1 11 ? 8.75 15.031 19.641 1 84.69 11 LYS B O 1
ATOM 1458 N N . ASN B 1 12 ? 7.094 13.711 19.062 1 83.38 12 ASN B N 1
ATOM 1459 C CA . ASN B 1 12 ? 6.309 13.812 20.297 1 83.38 12 ASN B CA 1
ATOM 1460 C C . ASN B 1 12 ? 5.613 15.164 20.406 1 83.38 12 ASN B C 1
ATOM 1462 O O . ASN B 1 12 ? 5.277 15.602 21.516 1 83.38 12 ASN B O 1
ATOM 1466 N N . SER B 1 13 ? 5.5 15.859 19.328 1 85.62 13 SER B N 1
ATOM 1467 C CA . SER B 1 13 ? 4.859 17.172 19.375 1 85.62 13 SER B CA 1
ATOM 1468 C C . SER B 1 13 ? 3.342 17.047 19.266 1 85.62 13 SER B C 1
ATOM 1470 O O . SER B 1 13 ? 2.621 18.031 19.453 1 85.62 13 SER B O 1
ATOM 1472 N N . GLY B 1 14 ? 2.883 15.875 18.953 1 88.31 14 GLY B N 1
ATOM 1473 C CA . GLY B 1 14 ? 1.446 15.68 18.844 1 88.31 14 GLY B CA 1
ATOM 1474 C C . GLY B 1 14 ? 0.954 15.625 17.406 1 88.31 14 GLY B C 1
ATOM 1475 O O . GLY B 1 14 ? -0.245 15.758 17.156 1 88.31 14 GLY B O 1
ATOM 1476 N N . LYS B 1 15 ? 1.832 15.477 16.438 1 91.62 15 LYS B N 1
ATOM 1477 C CA . LYS B 1 15 ? 1.486 15.445 15.016 1 91.62 15 LYS B CA 1
ATOM 1478 C C . LYS B 1 15 ? 0.439 14.375 14.727 1 91.62 15 LYS B C 1
ATOM 1480 O O . LYS B 1 15 ? -0.593 14.664 14.117 1 91.62 15 LYS B O 1
ATOM 1485 N N . THR B 1 16 ? 0.727 13.195 15.203 1 89.81 16 THR B N 1
ATOM 1486 C CA . THR B 1 16 ? -0.142 12.07 14.891 1 89.81 16 THR B CA 1
ATOM 1487 C C . THR B 1 16 ? -1.545 12.297 15.445 1 89.81 16 THR B C 1
ATOM 1489 O O . THR B 1 16 ? -2.539 12.055 14.758 1 89.81 16 THR B O 1
ATOM 1492 N N . THR B 1 17 ? -1.62 12.812 16.672 1 90 17 THR B N 1
ATOM 1493 C CA . THR B 1 17 ? -2.908 13.117 17.281 1 90 17 THR B CA 1
ATOM 1494 C C . THR B 1 17 ? -3.668 14.156 16.453 1 90 17 THR B C 1
ATOM 1496 O O . THR B 1 17 ? -4.871 14.016 16.234 1 90 17 THR B O 1
ATOM 1499 N N . LEU B 1 18 ? -2.959 15.141 16.062 1 92.56 18 LEU B N 1
ATOM 1500 C CA . LEU B 1 18 ? -3.59 16.188 15.273 1 92.56 18 LEU B CA 1
ATOM 1501 C C . LEU B 1 18 ? -4.09 15.633 13.945 1 92.56 18 LEU B C 1
ATOM 1503 O O . LEU B 1 18 ? -5.207 15.938 13.516 1 92.56 18 LEU B O 1
ATOM 1507 N N . VAL B 1 19 ? -3.283 14.828 13.32 1 94.81 19 VAL B N 1
ATOM 1508 C CA . VAL B 1 19 ? -3.668 14.219 12.055 1 94.81 19 VAL B CA 1
ATOM 1509 C C . VAL B 1 19 ? -4.941 13.398 12.234 1 94.81 19 VAL B C 1
ATOM 1511 O O . VAL B 1 19 ? -5.871 13.5 11.438 1 94.81 19 VAL B O 1
ATOM 1514 N N . GLU B 1 20 ? -5.008 12.648 13.289 1 94.19 20 GLU B N 1
ATOM 1515 C CA . GLU B 1 20 ? -6.188 11.836 13.57 1 94.19 20 GLU B CA 1
ATOM 1516 C C . GLU B 1 20 ? -7.43 12.711 13.727 1 94.19 20 GLU B C 1
ATOM 1518 O O . GLU B 1 20 ? -8.5 12.383 13.219 1 94.19 20 GLU B O 1
ATOM 1523 N N . LYS B 1 21 ? -7.25 13.773 14.406 1 91.62 21 LYS B N 1
ATOM 1524 C CA . LYS B 1 21 ? -8.359 14.695 14.625 1 91.62 21 LYS B CA 1
ATOM 1525 C C . LYS B 1 21 ? -8.852 15.281 13.305 1 91.62 21 LYS B C 1
ATOM 1527 O O . LYS B 1 21 ? -10.055 15.375 13.07 1 91.62 21 LYS B O 1
ATOM 1532 N N . ILE B 1 22 ? -7.941 15.656 12.484 1 94.25 22 ILE B N 1
ATOM 1533 C CA . ILE B 1 22 ? -8.281 16.25 11.203 1 94.25 22 ILE B CA 1
ATOM 1534 C C . ILE B 1 22 ? -9 15.227 10.328 1 94.25 22 ILE B C 1
ATOM 1536 O O . ILE B 1 22 ? -10.039 15.523 9.734 1 94.25 22 ILE B O 1
ATOM 1540 N N . VAL B 1 23 ? -8.469 14.031 10.289 1 95.62 23 VAL B N 1
ATOM 1541 C CA . VAL B 1 23 ? -9.055 12.961 9.484 1 95.62 23 VAL B CA 1
ATOM 1542 C C . VAL B 1 23 ? -10.477 12.68 9.953 1 95.62 23 VAL B C 1
ATOM 1544 O O . VAL B 1 23 ? -11.406 12.609 9.141 1 95.62 23 VAL B O 1
ATOM 1547 N N . SER B 1 24 ? -10.641 12.594 11.234 1 94.12 24 SER B N 1
ATOM 1548 C CA . SER B 1 24 ? -11.961 12.328 11.797 1 94.12 24 SER B CA 1
ATOM 1549 C C . SER B 1 24 ? -12.945 13.43 11.43 1 94.12 24 SER B C 1
ATOM 1551 O O . SER B 1 24 ? -14.094 13.148 11.078 1 94.12 24 SER B O 1
ATOM 1553 N N . TYR B 1 25 ? -12.484 14.602 11.57 1 91.69 25 TYR B N 1
ATOM 1554 C CA . TYR B 1 25 ? -13.32 15.75 11.227 1 91.69 25 TYR B CA 1
ATOM 1555 C C . TYR B 1 25 ? -13.766 15.672 9.773 1 91.69 25 TYR B C 1
ATOM 1557 O O . TYR B 1 25 ? -14.953 15.844 9.469 1 91.69 25 TYR B O 1
ATOM 1565 N N . LEU B 1 26 ? -12.859 15.422 8.891 1 93.81 26 LEU B N 1
ATOM 1566 C CA . LEU B 1 26 ? -13.156 15.383 7.465 1 93.81 26 LEU B CA 1
ATOM 1567 C C . LEU B 1 26 ? -14.078 14.219 7.133 1 93.81 26 LEU B C 1
ATOM 1569 O O . LEU B 1 26 ? -14.969 14.344 6.285 1 93.81 26 LEU B O 1
ATOM 1573 N N . LYS B 1 27 ? -13.859 13.094 7.77 1 93.81 27 LYS B N 1
ATOM 1574 C CA . LYS B 1 27 ? -14.703 11.922 7.535 1 93.81 27 LYS B CA 1
ATOM 1575 C C . LYS B 1 27 ? -16.141 12.188 7.961 1 93.81 27 LYS B C 1
ATOM 1577 O O . LYS B 1 27 ? -17.094 11.742 7.301 1 93.81 27 LYS B O 1
ATOM 1582 N N . LYS B 1 28 ? -16.297 12.906 9.062 1 92.12 28 LYS B N 1
ATOM 1583 C CA . LYS B 1 28 ? -17.625 13.297 9.508 1 92.12 28 LYS B CA 1
ATOM 1584 C C . LYS B 1 28 ? -18.328 14.156 8.453 1 92.12 28 LYS B C 1
ATOM 1586 O O . LYS B 1 28 ? -19.562 14.156 8.367 1 92.12 28 LYS B O 1
ATOM 1591 N N . LYS B 1 29 ? -17.594 14.781 7.688 1 92.31 29 LYS B N 1
ATOM 1592 C CA . LYS B 1 29 ? -18.141 15.617 6.621 1 92.31 29 LYS B CA 1
ATOM 1593 C C . LYS B 1 29 ? -18.203 14.852 5.305 1 92.31 29 LYS B C 1
ATOM 1595 O O . LYS B 1 29 ? -18.438 15.438 4.246 1 92.31 29 LYS B O 1
ATOM 1600 N N . HIS B 1 30 ? -17.875 13.562 5.262 1 93.12 30 HIS B N 1
ATOM 1601 C CA . HIS B 1 30 ? -17.969 12.641 4.137 1 93.12 30 HIS B CA 1
ATOM 1602 C C . HIS B 1 30 ? -16.953 12.992 3.051 1 93.12 30 HIS B C 1
ATOM 1604 O O . HIS B 1 30 ? -17.25 12.867 1.859 1 93.12 30 HIS B O 1
ATOM 1610 N N . VAL B 1 31 ? -15.859 13.555 3.484 1 92.81 31 VAL B N 1
ATOM 1611 C CA . VAL B 1 31 ? -14.766 13.859 2.57 1 92.81 31 VAL B CA 1
ATOM 1612 C C . VAL B 1 31 ? -13.859 12.633 2.428 1 92.81 31 VAL B C 1
ATOM 1614 O O . VAL B 1 31 ? -13.547 11.969 3.418 1 92.81 31 VAL B O 1
ATOM 1617 N N . ARG B 1 32 ? -13.469 12.266 1.218 1 94 32 ARG B N 1
ATOM 1618 C CA . ARG B 1 32 ? -12.469 11.219 1.009 1 94 32 ARG B CA 1
ATOM 1619 C C . ARG B 1 32 ? -11.07 11.719 1.353 1 94 32 ARG B C 1
ATOM 1621 O O . ARG B 1 32 ? -10.539 12.609 0.682 1 94 32 ARG B O 1
ATOM 1628 N N . VAL B 1 33 ? -10.516 11.156 2.387 1 95.56 33 VAL B N 1
ATOM 1629 C CA . VAL B 1 33 ? -9.273 11.695 2.938 1 95.56 33 VAL B CA 1
ATOM 1630 C C . VAL B 1 33 ? -8.211 10.594 2.994 1 95.56 33 VAL B C 1
ATOM 1632 O O . VAL B 1 33 ? -8.516 9.445 3.312 1 95.56 33 VAL B O 1
ATOM 1635 N N . ALA B 1 34 ? -7 10.969 2.688 1 96.75 34 ALA B N 1
ATOM 1636 C CA . ALA B 1 34 ? -5.84 10.078 2.785 1 96.75 34 ALA B CA 1
ATOM 1637 C C . ALA B 1 34 ? -4.746 10.703 3.648 1 96.75 34 ALA B C 1
ATOM 1639 O O . ALA B 1 34 ? -4.758 11.906 3.9 1 96.75 34 ALA B O 1
ATOM 1640 N N . THR B 1 35 ? -3.83 9.828 4.094 1 96.5 35 THR B N 1
ATOM 1641 C CA . THR B 1 35 ? -2.703 10.312 4.887 1 96.5 35 THR B CA 1
ATOM 1642 C C . THR B 1 35 ? -1.386 9.766 4.34 1 96.5 35 THR B C 1
ATOM 1644 O O . THR B 1 35 ? -1.351 8.68 3.76 1 96.5 35 THR B O 1
ATOM 1647 N N . ILE B 1 36 ? -0.362 10.516 4.465 1 95.19 36 ILE B N 1
ATOM 1648 C CA . ILE B 1 36 ? 1.016 10.109 4.207 1 95.19 36 ILE B CA 1
ATOM 1649 C C . ILE B 1 36 ? 1.889 10.461 5.41 1 95.19 36 ILE B C 1
ATOM 1651 O O . ILE B 1 36 ? 1.878 11.602 5.883 1 95.19 36 ILE B O 1
ATOM 1655 N N . LYS B 1 37 ? 2.504 9.492 5.898 1 93.12 37 LYS B N 1
ATOM 1656 C CA . LYS B 1 37 ? 3.408 9.727 7.023 1 93.12 37 LYS B CA 1
ATOM 1657 C C . LYS B 1 37 ? 4.852 9.414 6.637 1 93.12 37 LYS B C 1
ATOM 1659 O O . LYS B 1 37 ? 5.133 8.375 6.043 1 93.12 37 LYS B O 1
ATOM 1664 N N . HIS B 1 38 ? 5.68 10.336 6.859 1 90.62 38 HIS B N 1
ATOM 1665 C CA . HIS B 1 38 ? 7.109 10.086 6.73 1 90.62 38 HIS B CA 1
ATOM 1666 C C . HIS B 1 38 ? 7.703 9.586 8.047 1 90.62 38 HIS B C 1
ATOM 1668 O O . HIS B 1 38 ? 7.676 10.297 9.055 1 90.62 38 HIS B O 1
ATOM 1674 N N . HIS B 1 39 ? 8.141 8.367 8 1 77.69 39 HIS B N 1
ATOM 1675 C CA . HIS B 1 39 ? 8.812 7.832 9.18 1 77.69 39 HIS B CA 1
ATOM 1676 C C . HIS B 1 39 ? 10.32 8.047 9.109 1 77.69 39 HIS B C 1
ATOM 1678 O O . HIS B 1 39 ? 10.992 7.469 8.25 1 77.69 39 HIS B O 1
ATOM 1684 N N . GLY B 1 40 ? 10.844 9.219 9.281 1 60.06 40 GLY B N 1
ATOM 1685 C CA . GLY B 1 40 ? 12.234 9.633 9.211 1 60.06 40 GLY B CA 1
ATOM 1686 C C . GLY B 1 40 ? 13.188 8.641 9.852 1 60.06 40 GLY B C 1
ATOM 1687 O O . GLY B 1 40 ? 14.406 8.742 9.688 1 60.06 40 GLY B O 1
ATOM 1688 N N . HIS B 1 41 ? 12.758 7.828 10.883 1 52.56 41 HIS B N 1
ATOM 1689 C CA . HIS B 1 41 ? 13.836 7.137 11.578 1 52.56 41 HIS B CA 1
ATOM 1690 C C . HIS B 1 41 ? 14.305 5.914 10.797 1 52.56 41 HIS B C 1
ATOM 1692 O O . HIS B 1 41 ? 13.484 5.141 10.289 1 52.56 41 HIS B O 1
ATOM 1698 N N . GLY B 1 42 ? 15.367 6.043 10.023 1 47.56 42 GLY B N 1
ATOM 1699 C CA . GLY B 1 42 ? 16.266 5.191 9.25 1 47.56 42 GLY B CA 1
ATOM 1700 C C . GLY B 1 42 ? 15.828 3.736 9.234 1 47.56 42 GLY B C 1
ATOM 1701 O O . GLY B 1 42 ? 16.469 2.904 8.578 1 47.56 42 GLY B O 1
ATOM 1702 N N . GLY B 1 43 ? 14.758 3.439 10.07 1 46.22 43 GLY B N 1
ATOM 1703 C CA . GLY B 1 43 ? 14.461 2.018 10.125 1 46.22 43 GLY B CA 1
ATOM 1704 C C . GLY B 1 43 ? 13.25 1.633 9.297 1 46.22 43 GLY B C 1
ATOM 1705 O O . GLY B 1 43 ? 12.43 2.488 8.953 1 46.22 43 GLY B O 1
ATOM 1706 N N . GLU B 1 44 ? 13.445 0.56 8.477 1 51.03 44 GLU B N 1
ATOM 1707 C CA . GLU B 1 44 ? 12.32 -0.036 7.77 1 51.03 44 GLU B CA 1
ATOM 1708 C C . GLU B 1 44 ? 11.07 -0.064 8.648 1 51.03 44 GLU B C 1
ATOM 1710 O O . GLU B 1 44 ? 11.156 -0.332 9.844 1 51.03 44 GLU B O 1
ATOM 1715 N N . PRO B 1 45 ? 10.117 0.504 8.18 1 50.22 45 PRO B N 1
ATOM 1716 C CA . PRO B 1 45 ? 8.914 0.363 9.008 1 50.22 45 PRO B CA 1
ATOM 1717 C C . PRO B 1 45 ? 8.68 -1.074 9.469 1 50.22 45 PRO B C 1
ATOM 1719 O O . PRO B 1 45 ? 8.656 -1.992 8.641 1 50.22 45 PRO B O 1
ATOM 1722 N N . TYR B 1 46 ? 9.367 -1.562 10.531 1 44.5 46 TYR B N 1
ATOM 1723 C CA . TYR B 1 46 ? 9.398 -2.934 11.031 1 44.5 46 TYR B CA 1
ATOM 1724 C C . TYR B 1 46 ? 8.086 -3.652 10.727 1 44.5 46 TYR B C 1
ATOM 1726 O O . TYR B 1 46 ? 8.086 -4.742 10.148 1 44.5 46 TYR B O 1
ATOM 1734 N N . ASN B 1 47 ? 7.043 -3.398 11.539 1 45 47 ASN B N 1
ATOM 1735 C CA . ASN B 1 47 ? 5.93 -4.297 11.828 1 45 47 ASN B CA 1
ATOM 1736 C C . ASN B 1 47 ? 4.77 -4.082 10.859 1 45 47 ASN B C 1
ATOM 1738 O O . ASN B 1 47 ? 3.621 -4.383 11.188 1 45 47 ASN B O 1
ATOM 1742 N N . VAL B 1 48 ? 5.16 -3.383 9.867 1 46.41 48 VAL B N 1
ATOM 1743 C CA . VAL B 1 48 ? 3.92 -2.99 9.203 1 46.41 48 VAL B CA 1
ATOM 1744 C C . VAL B 1 48 ? 3.543 -4.035 8.156 1 46.41 48 VAL B C 1
ATOM 1746 O O . VAL B 1 48 ? 2.379 -4.137 7.758 1 46.41 48 VAL B O 1
ATOM 1749 N N . GLU B 1 49 ? 4.613 -4.773 7.656 1 52.78 49 GLU B N 1
ATOM 1750 C CA . GLU B 1 49 ? 4.293 -5.688 6.562 1 52.78 49 GLU B CA 1
ATOM 1751 C C . GLU B 1 49 ? 3.799 -7.031 7.094 1 52.78 49 GLU B C 1
ATOM 1753 O O . GLU B 1 49 ? 4.32 -7.543 8.086 1 52.78 49 GLU B O 1
ATOM 1758 N N . GLY B 1 50 ? 2.586 -7.383 6.746 1 59.16 50 GLY B N 1
ATOM 1759 C CA . GLY B 1 50 ? 2.199 -8.75 7.055 1 59.16 50 GLY B CA 1
ATOM 1760 C C . GLY B 1 50 ? 3.275 -9.766 6.719 1 59.16 50 GLY B C 1
ATOM 1761 O O . GLY B 1 50 ? 4.125 -9.516 5.859 1 59.16 50 GLY B O 1
ATOM 1762 N N . LYS B 1 51 ? 3.359 -10.727 7.469 1 63.53 51 LYS B N 1
ATOM 1763 C CA . LYS B 1 51 ? 4.348 -11.797 7.328 1 63.53 51 LYS B CA 1
ATOM 1764 C C . LYS B 1 51 ? 4.52 -12.195 5.863 1 63.53 51 LYS B C 1
ATOM 1766 O O . LYS B 1 51 ? 5.648 -12.336 5.387 1 63.53 51 LYS B O 1
ATOM 1771 N N . ASP B 1 52 ? 3.439 -12.242 5.113 1 71.38 52 ASP B N 1
ATOM 1772 C CA . ASP B 1 52 ? 3.523 -12.711 3.732 1 71.38 52 ASP B CA 1
ATOM 1773 C C . ASP B 1 52 ? 4.098 -11.633 2.818 1 71.38 52 ASP B C 1
ATOM 1775 O O . ASP B 1 52 ? 4.883 -11.93 1.917 1 71.38 52 ASP B O 1
ATOM 1779 N N . SER B 1 53 ? 3.695 -10.43 3.047 1 71.19 53 SER B N 1
ATOM 1780 C CA . SER B 1 53 ? 4.254 -9.344 2.244 1 71.19 53 SER B CA 1
ATOM 1781 C C . SER B 1 53 ? 5.758 -9.219 2.453 1 71.19 53 SER B C 1
ATOM 1783 O O . SER B 1 53 ? 6.504 -8.984 1.503 1 71.19 53 SER B O 1
ATOM 1785 N N . VAL B 1 54 ? 6.148 -9.562 3.65 1 72.38 54 VAL B N 1
ATOM 1786 C CA . VAL B 1 54 ? 7.57 -9.484 3.98 1 72.38 54 VAL B CA 1
ATOM 1787 C C . VAL B 1 54 ? 8.328 -10.578 3.232 1 72.38 54 VAL B C 1
ATOM 1789 O O . VAL B 1 54 ? 9.398 -10.328 2.676 1 72.38 54 VAL B O 1
ATOM 1792 N N . ARG B 1 55 ? 7.715 -11.742 3.162 1 79.31 55 ARG B N 1
ATOM 1793 C CA . ARG B 1 55 ? 8.352 -12.867 2.482 1 79.31 55 ARG B CA 1
ATOM 1794 C C . ARG B 1 55 ? 8.531 -12.57 0.997 1 79.31 55 ARG B C 1
ATOM 1796 O O . ARG B 1 55 ? 9.602 -12.828 0.434 1 79.31 55 ARG B O 1
ATOM 1803 N N . HIS B 1 56 ? 7.555 -12.023 0.44 1 85 56 HIS B N 1
ATOM 1804 C CA . HIS B 1 56 ? 7.625 -11.727 -0.987 1 85 56 HIS B CA 1
ATOM 1805 C C . HIS B 1 56 ? 8.641 -10.625 -1.272 1 85 56 HIS B C 1
ATOM 1807 O O . HIS B 1 56 ? 9.375 -10.688 -2.262 1 85 56 HIS B O 1
ATOM 1813 N N . ARG B 1 57 ? 8.656 -9.734 -0.365 1 79.12 57 ARG B N 1
ATOM 1814 C CA . ARG B 1 57 ? 9.633 -8.664 -0.502 1 79.12 57 ARG B CA 1
ATOM 1815 C C . ARG B 1 57 ? 11.055 -9.195 -0.356 1 79.12 57 ARG B C 1
ATOM 1817 O O . ARG B 1 57 ? 11.938 -8.836 -1.134 1 79.12 57 ARG B O 1
ATOM 1824 N N . LEU B 1 58 ? 11.18 -10.078 0.543 1 79.56 58 LEU B N 1
ATOM 1825 C CA . LEU B 1 58 ? 12.492 -10.672 0.782 1 79.56 58 LEU B CA 1
ATOM 1826 C C . LEU B 1 58 ? 12.93 -11.523 -0.405 1 79.56 58 LEU B C 1
ATOM 1828 O O . LEU B 1 58 ? 14.125 -11.602 -0.713 1 79.56 58 LEU B O 1
ATOM 1832 N N . ALA B 1 59 ? 11.906 -12.031 -1.063 1 87.19 59 ALA B N 1
ATOM 1833 C CA . ALA B 1 59 ? 12.195 -12.812 -2.262 1 87.19 59 ALA B CA 1
ATOM 1834 C C . ALA B 1 59 ? 12.609 -11.914 -3.422 1 87.19 59 ALA B C 1
ATOM 1836 O O . ALA B 1 59 ? 13.117 -12.391 -4.438 1 87.19 59 ALA B O 1
ATOM 1837 N N . GLY B 1 60 ? 12.367 -10.555 -3.273 1 88.94 60 GLY B N 1
ATOM 1838 C CA . GLY B 1 60 ? 12.875 -9.602 -4.25 1 88.94 60 GLY B CA 1
ATOM 1839 C C . GLY B 1 60 ? 11.773 -8.891 -5.02 1 88.94 60 GLY B C 1
ATOM 1840 O O . GLY B 1 60 ? 12.047 -8.133 -5.949 1 88.94 60 GLY B O 1
ATOM 1841 N N . ALA B 1 61 ? 10.547 -9.117 -4.66 1 93.19 61 ALA B N 1
ATOM 1842 C CA . ALA B 1 61 ? 9.445 -8.461 -5.367 1 93.19 61 ALA B CA 1
ATOM 1843 C C . ALA B 1 61 ? 9.562 -6.945 -5.273 1 93.19 61 ALA B C 1
ATOM 1845 O O . ALA B 1 61 ? 9.906 -6.406 -4.223 1 93.19 61 ALA B O 1
ATOM 1846 N N . ASP B 1 62 ? 9.281 -6.277 -6.375 1 92.62 62 ASP B N 1
ATOM 1847 C CA . ASP B 1 62 ? 9.336 -4.82 -6.418 1 92.62 62 ASP B CA 1
ATOM 1848 C C . ASP B 1 62 ? 8.102 -4.203 -5.754 1 92.62 62 ASP B C 1
ATOM 1850 O O . ASP B 1 62 ? 8.188 -3.123 -5.172 1 92.62 62 ASP B O 1
ATOM 1854 N N . VAL B 1 63 ? 7.027 -4.883 -5.859 1 93.31 63 VAL B N 1
ATOM 1855 C CA . VAL B 1 63 ? 5.75 -4.508 -5.262 1 93.31 63 VAL B CA 1
ATOM 1856 C C . VAL B 1 63 ? 5.07 -5.742 -4.676 1 93.31 63 VAL B C 1
ATOM 1858 O O . VAL B 1 63 ? 5.023 -6.797 -5.316 1 93.31 63 VAL B O 1
ATOM 1861 N N . SER B 1 64 ? 4.625 -5.645 -3.477 1 93.19 64 SER B N 1
ATOM 1862 C CA . SER B 1 64 ? 3.92 -6.746 -2.832 1 93.19 64 SER B CA 1
ATOM 1863 C C . SER B 1 64 ? 2.605 -6.281 -2.217 1 93.19 64 SER B C 1
ATOM 1865 O O . SER B 1 64 ? 2.574 -5.289 -1.483 1 93.19 64 SER B O 1
ATOM 1867 N N . GLY B 1 65 ? 1.575 -6.949 -2.551 1 92.94 65 GLY B N 1
ATOM 1868 C CA . GLY B 1 65 ? 0.263 -6.613 -2.023 1 92.94 65 GLY B CA 1
ATOM 1869 C C . GLY B 1 65 ? -0.434 -7.785 -1.361 1 92.94 65 GLY B C 1
ATOM 1870 O O . GLY B 1 65 ? -0.285 -8.93 -1.797 1 92.94 65 GLY B O 1
ATOM 1871 N N . VAL B 1 66 ? -1.142 -7.508 -0.344 1 90.56 66 VAL B N 1
ATOM 1872 C CA . VAL B 1 66 ? -1.949 -8.5 0.355 1 90.56 66 VAL B CA 1
ATOM 1873 C C . VAL B 1 66 ? -3.367 -7.973 0.549 1 90.56 66 VAL B C 1
ATOM 1875 O O . VAL B 1 66 ? -3.559 -6.84 1.005 1 90.56 66 VAL B O 1
ATOM 1878 N N . GLU B 1 67 ? -4.223 -8.773 0.1 1 90.19 67 GLU B N 1
ATOM 1879 C CA . GLU B 1 67 ? -5.629 -8.43 0.29 1 90.19 67 GLU B CA 1
ATOM 1880 C C . GLU B 1 67 ? -6.293 -9.375 1.291 1 90.19 67 GLU B C 1
ATOM 1882 O O . GLU B 1 67 ? -6.113 -10.594 1.22 1 90.19 67 GLU B O 1
ATOM 1887 N N . GLY B 1 68 ? -7.039 -8.797 2.186 1 86 68 GLY B N 1
ATOM 1888 C CA . GLY B 1 68 ? -7.809 -9.57 3.143 1 86 68 GLY B CA 1
ATOM 1889 C C . GLY B 1 68 ? -8.797 -8.734 3.938 1 86 68 GLY B C 1
ATOM 1890 O O . GLY B 1 68 ? -8.461 -7.641 4.391 1 86 68 GLY B O 1
ATOM 1891 N N . GLY B 1 69 ? -10.039 -9.242 4.113 1 81.31 69 GLY B N 1
ATOM 1892 C CA . GLY B 1 69 ? -11.023 -8.586 4.957 1 81.31 69 GLY B CA 1
ATOM 1893 C C . GLY B 1 69 ? -11.367 -7.184 4.496 1 81.31 69 GLY B C 1
ATOM 1894 O O . GLY B 1 69 ? -11.602 -6.293 5.316 1 81.31 69 GLY B O 1
ATOM 1895 N N . GLY B 1 70 ? -11.188 -6.918 3.279 1 84.19 70 GLY B N 1
ATOM 1896 C CA . GLY B 1 70 ? -11.508 -5.602 2.748 1 84.19 70 GLY B CA 1
ATOM 1897 C C . GLY B 1 70 ? -10.336 -4.641 2.789 1 84.19 70 GLY B C 1
ATOM 1898 O O . GLY B 1 70 ? -10.445 -3.504 2.32 1 84.19 70 GLY B O 1
ATOM 1899 N N . LEU B 1 71 ? -9.227 -5.133 3.379 1 86.88 71 LEU B N 1
ATOM 1900 C CA . LEU B 1 71 ? -8.016 -4.324 3.461 1 86.88 71 LEU B CA 1
ATOM 1901 C C . LEU B 1 71 ? -6.988 -4.77 2.424 1 86.88 71 LEU B C 1
ATOM 1903 O O . LEU B 1 71 ? -6.746 -5.969 2.26 1 86.88 71 LEU B O 1
ATOM 1907 N N . PHE B 1 72 ? -6.562 -3.848 1.757 1 89.44 72 PHE B N 1
ATOM 1908 C CA . PHE B 1 72 ? -5.457 -4.109 0.84 1 89.44 72 PHE B CA 1
ATOM 1909 C C . PHE B 1 72 ? -4.203 -3.369 1.279 1 89.44 72 PHE B C 1
ATOM 1911 O O . PHE B 1 72 ? -4.215 -2.146 1.429 1 89.44 72 PHE B O 1
ATOM 1918 N N . SER B 1 73 ? -3.168 -4.078 1.481 1 89.75 73 SER B N 1
ATOM 1919 C CA . SER B 1 73 ? -1.88 -3.516 1.872 1 89.75 73 SER B CA 1
ATOM 1920 C C . SER B 1 73 ? -0.848 -3.674 0.761 1 89.75 73 SER B C 1
ATOM 1922 O O . SER B 1 73 ? -0.62 -4.781 0.273 1 89.75 73 SER B O 1
ATOM 1924 N N . LEU B 1 74 ? -0.257 -2.604 0.435 1 90.69 74 LEU B N 1
ATOM 1925 C CA . LEU B 1 74 ? 0.729 -2.568 -0.641 1 90.69 74 LEU B CA 1
ATOM 1926 C C . LEU B 1 74 ? 2.078 -2.078 -0.126 1 90.69 74 LEU B C 1
ATOM 1928 O O . LEU B 1 74 ? 2.145 -1.086 0.603 1 90.69 74 LEU B O 1
ATOM 1932 N N . SER B 1 75 ? 3.055 -2.789 -0.469 1 90.75 75 SER B N 1
ATOM 1933 C CA . SER B 1 75 ? 4.414 -2.4 -0.107 1 90.75 75 SER B CA 1
ATOM 1934 C C . SER B 1 75 ? 5.289 -2.234 -1.344 1 90.75 75 SER B C 1
ATOM 1936 O O . SER B 1 75 ? 5.352 -3.129 -2.191 1 90.75 75 SER B O 1
ATOM 1938 N N . ILE B 1 76 ? 5.941 -1.133 -1.388 1 90.5 76 ILE B N 1
ATOM 1939 C CA . ILE B 1 76 ? 6.793 -0.806 -2.525 1 90.5 76 ILE B CA 1
ATOM 1940 C C . ILE B 1 76 ? 8.164 -0.353 -2.027 1 90.5 76 ILE B C 1
ATOM 1942 O O . ILE B 1 76 ? 8.258 0.499 -1.14 1 90.5 76 ILE B O 1
ATOM 1946 N N . LYS B 1 77 ? 9.172 -0.906 -2.607 1 84.88 77 LYS B N 1
ATOM 1947 C CA . LYS B 1 77 ? 10.523 -0.516 -2.229 1 84.88 77 LYS B CA 1
ATOM 1948 C C . LYS B 1 77 ? 11.188 0.312 -3.326 1 84.88 77 LYS B C 1
ATOM 1950 O O . LYS B 1 77 ? 11.172 -0.074 -4.496 1 84.88 77 LYS B O 1
ATOM 1955 N N . LYS B 1 78 ? 11.641 1.431 -2.977 1 84.19 78 LYS B N 1
ATOM 1956 C CA . LYS B 1 78 ? 12.43 2.32 -3.826 1 84.19 78 LYS B CA 1
ATOM 1957 C C . LYS B 1 78 ? 13.594 2.934 -3.053 1 84.19 78 LYS B C 1
ATOM 1959 O O . LYS B 1 78 ? 13.555 3.01 -1.823 1 84.19 78 LYS B O 1
ATOM 1964 N N . GLU B 1 79 ? 14.57 3.299 -3.779 1 82.06 79 GLU B N 1
ATOM 1965 C CA . GLU B 1 79 ? 15.711 3.928 -3.129 1 82.06 79 GLU B CA 1
ATOM 1966 C C . GLU B 1 79 ? 15.32 5.25 -2.477 1 82.06 79 GLU B C 1
ATOM 1968 O O . GLU B 1 79 ? 15.688 5.516 -1.329 1 82.06 79 GLU B O 1
ATOM 1973 N N . LYS B 1 80 ? 14.555 6.086 -3.225 1 84.94 80 LYS B N 1
ATOM 1974 C CA . LYS B 1 80 ? 14.125 7.391 -2.727 1 84.94 80 LYS B CA 1
ATOM 1975 C C . LYS B 1 80 ? 12.695 7.703 -3.172 1 84.94 80 LYS B C 1
ATOM 1977 O O . LYS B 1 80 ? 12.344 7.484 -4.332 1 84.94 80 LYS B O 1
ATOM 1982 N N . TRP B 1 81 ? 11.945 8.117 -2.215 1 87.5 81 TRP B N 1
ATOM 1983 C CA . TRP B 1 81 ? 10.578 8.547 -2.516 1 87.5 81 TRP B CA 1
ATOM 1984 C C . TRP B 1 81 ? 10.461 10.062 -2.461 1 87.5 81 TRP B C 1
ATOM 1986 O O . TRP B 1 81 ? 10.977 10.703 -1.54 1 87.5 81 TRP B O 1
ATOM 1996 N N . MET B 1 82 ? 9.875 10.602 -3.484 1 91.06 82 MET B N 1
ATOM 1997 C CA . MET B 1 82 ? 9.477 12.008 -3.434 1 91.06 82 MET B CA 1
ATOM 1998 C C . MET B 1 82 ? 8 12.133 -3.057 1 91.06 82 MET B C 1
ATOM 2000 O O . MET B 1 82 ? 7.172 11.344 -3.506 1 91.06 82 MET B O 1
ATOM 2004 N N . LEU B 1 83 ? 7.723 13.102 -2.221 1 94.25 83 LEU B N 1
ATOM 2005 C CA . LEU B 1 83 ? 6.352 13.281 -1.76 1 94.25 83 LEU B CA 1
ATOM 2006 C C . LEU B 1 83 ? 5.398 13.453 -2.939 1 94.25 83 LEU B C 1
ATOM 2008 O O . LEU B 1 83 ? 4.297 12.898 -2.939 1 94.25 83 LEU B O 1
ATOM 2012 N N . ASP B 1 84 ? 5.797 14.148 -3.957 1 93.62 84 ASP B N 1
ATOM 2013 C CA . ASP B 1 84 ? 4.953 14.391 -5.121 1 93.62 84 ASP B CA 1
ATOM 2014 C C . ASP B 1 84 ? 4.574 13.086 -5.812 1 93.62 84 ASP B C 1
ATOM 2016 O O . ASP B 1 84 ? 3.457 12.945 -6.316 1 93.62 84 ASP B O 1
ATOM 2020 N N . GLU B 1 85 ? 5.523 12.195 -5.863 1 89.56 85 GLU B N 1
ATOM 2021 C CA . GLU B 1 85 ? 5.25 10.898 -6.469 1 89.56 85 GLU B CA 1
ATOM 2022 C C . GLU B 1 85 ? 4.188 10.133 -5.688 1 89.56 85 GLU B C 1
ATOM 2024 O O . GLU B 1 85 ? 3.328 9.469 -6.281 1 89.56 85 GLU B O 1
ATOM 2029 N N . LEU B 1 86 ? 4.309 10.25 -4.418 1 91.12 86 LEU B N 1
ATOM 2030 C CA . LEU B 1 86 ? 3.348 9.578 -3.551 1 91.12 86 LEU B CA 1
ATOM 2031 C C . LEU B 1 86 ? 1.957 10.18 -3.707 1 91.12 86 LEU B C 1
ATOM 2033 O O . LEU B 1 86 ? 0.963 9.453 -3.783 1 91.12 86 LEU B O 1
ATOM 2037 N N . ILE B 1 87 ? 1.929 11.469 -3.781 1 93.81 87 ILE B N 1
ATOM 2038 C CA . ILE B 1 87 ? 0.667 12.18 -3.963 1 93.81 87 ILE B CA 1
ATOM 2039 C C . ILE B 1 87 ? 0.022 11.758 -5.281 1 93.81 87 ILE B C 1
ATOM 2041 O O . ILE B 1 87 ? -1.193 11.562 -5.348 1 93.81 87 ILE B O 1
ATOM 2045 N N . GLU B 1 88 ? 0.829 11.594 -6.309 1 90.44 88 GLU B N 1
ATOM 2046 C CA . GLU B 1 88 ? 0.316 11.156 -7.602 1 90.44 88 GLU B CA 1
ATOM 2047 C C . GLU B 1 88 ? -0.315 9.773 -7.512 1 90.44 88 GLU B C 1
ATOM 2049 O O . GLU B 1 88 ? -1.34 9.508 -8.141 1 90.44 88 GLU B O 1
ATOM 2054 N N . LEU B 1 89 ? 0.288 8.914 -6.785 1 87.94 89 LEU B N 1
ATOM 2055 C CA . LEU B 1 89 ? -0.237 7.566 -6.59 1 87.94 89 LEU B CA 1
ATOM 2056 C C . LEU B 1 89 ? -1.638 7.609 -5.988 1 87.94 89 LEU B C 1
ATOM 2058 O O . LEU B 1 89 ? -2.5 6.809 -6.352 1 87.94 89 LEU B O 1
ATOM 2062 N N . TYR B 1 90 ? -1.898 8.578 -5.105 1 92.44 90 TYR B N 1
ATOM 2063 C CA . TYR B 1 90 ? -3.164 8.672 -4.387 1 92.44 90 TYR B CA 1
ATOM 2064 C C . TYR B 1 90 ? -4.285 9.117 -5.316 1 92.44 90 TYR B C 1
ATOM 2066 O O . TYR B 1 90 ? -5.469 8.977 -4.988 1 92.44 90 TYR B O 1
ATOM 2074 N N . ARG B 1 91 ? -3.965 9.68 -6.434 1 86.56 91 ARG B N 1
ATOM 2075 C CA . ARG B 1 91 ? -4.977 10.109 -7.395 1 86.56 91 ARG B CA 1
ATOM 2076 C C . ARG B 1 91 ? -5.793 8.922 -7.891 1 86.56 91 ARG B C 1
ATOM 2078 O O . ARG B 1 91 ? -6.957 9.078 -8.273 1 86.56 91 ARG B O 1
ATOM 2085 N N . PHE B 1 92 ? -5.234 7.758 -7.797 1 84.88 92 PHE B N 1
ATOM 2086 C CA . PHE B 1 92 ? -5.898 6.543 -8.242 1 84.88 92 PHE B CA 1
ATOM 2087 C C . PHE B 1 92 ? -7.113 6.238 -7.375 1 84.88 92 PHE B C 1
ATOM 2089 O O . PHE B 1 92 ? -8 5.48 -7.781 1 84.88 92 PHE B O 1
ATOM 2096 N N . PHE B 1 93 ? -7.215 6.914 -6.281 1 89.69 93 PHE B N 1
ATOM 2097 C CA . PHE B 1 93 ? -8.25 6.535 -5.328 1 89.69 93 PHE B CA 1
ATOM 2098 C C . PHE B 1 93 ? -9.273 7.652 -5.168 1 89.69 93 PHE B C 1
ATOM 2100 O O . PHE B 1 93 ? -10.039 7.668 -4.203 1 89.69 93 PHE B O 1
ATOM 2107 N N . SER B 1 94 ? -9.266 8.68 -6 1 90.12 94 SER B N 1
ATOM 2108 C CA . SER B 1 94 ? -10.219 9.781 -6 1 90.12 94 SER B CA 1
ATOM 2109 C C . SER B 1 94 ? -10.227 10.5 -4.656 1 90.12 94 SER B C 1
ATOM 2111 O O . SER B 1 94 ? -11.297 10.789 -4.109 1 90.12 94 SER B O 1
ATOM 2113 N N . ILE B 1 95 ? -9.109 10.68 -4.113 1 93.81 95 ILE B N 1
ATOM 2114 C CA . ILE B 1 95 ? -8.945 11.352 -2.832 1 93.81 95 ILE B CA 1
ATOM 2115 C C . ILE B 1 95 ? -9.164 12.852 -3.004 1 93.81 95 ILE B C 1
ATOM 2117 O O . ILE B 1 95 ? -8.695 13.445 -3.982 1 93.81 95 ILE B O 1
ATOM 2121 N N . GLU B 1 96 ? -9.867 13.445 -2.027 1 94.19 96 GLU B N 1
ATOM 2122 C CA . GLU B 1 96 ? -10.141 14.883 -2.062 1 94.19 96 GLU B CA 1
ATOM 2123 C C . GLU B 1 96 ? -9.141 15.656 -1.208 1 94.19 96 GLU B C 1
ATOM 2125 O O . GLU B 1 96 ? -8.797 16.797 -1.527 1 94.19 96 GLU B O 1
ATOM 2130 N N . MET B 1 97 ? -8.695 15.055 -0.129 1 96 97 MET B N 1
ATOM 2131 C CA . MET B 1 97 ? -7.762 15.68 0.797 1 96 97 MET B CA 1
ATOM 2132 C C . MET B 1 97 ? -6.652 14.711 1.188 1 96 97 MET B C 1
ATOM 2134 O O . MET B 1 97 ? -6.91 13.539 1.462 1 96 97 MET B O 1
ATOM 2138 N N . ILE B 1 98 ? -5.449 15.18 1.196 1 97.19 98 ILE B N 1
ATOM 2139 C CA . ILE B 1 98 ? -4.309 14.406 1.673 1 97.19 98 ILE B CA 1
ATOM 2140 C C . ILE B 1 98 ? -3.652 15.117 2.85 1 97.19 98 ILE B C 1
ATOM 2142 O O . ILE B 1 98 ? -3.234 16.281 2.729 1 97.19 98 ILE B O 1
ATOM 2146 N N . ILE B 1 99 ? -3.598 14.477 3.951 1 97.12 99 ILE B N 1
ATOM 2147 C CA . ILE B 1 99 ? -2.902 15 5.121 1 97.12 99 ILE B CA 1
ATOM 2148 C C . ILE B 1 99 ? -1.517 14.367 5.227 1 97.12 99 ILE B C 1
ATOM 2150 O O . ILE B 1 99 ? -1.392 13.141 5.309 1 97.12 99 ILE B O 1
ATOM 2154 N N . VAL B 1 100 ? -0.526 15.188 5.234 1 96.94 100 VAL B N 1
ATOM 2155 C CA . VAL B 1 100 ? 0.852 14.711 5.234 1 96.94 100 VAL B CA 1
ATOM 2156 C C . VAL B 1 100 ? 1.491 14.977 6.594 1 96.94 100 VAL B C 1
ATOM 2158 O O . VAL B 1 100 ? 1.542 16.125 7.051 1 96.94 100 VAL B O 1
ATOM 2161 N N . GLU B 1 101 ? 1.884 13.953 7.215 1 96.31 101 GLU B N 1
ATOM 2162 C CA . GLU B 1 101 ? 2.617 14.07 8.469 1 96.31 101 GLU B CA 1
ATOM 2163 C C . GLU B 1 101 ? 4.125 14.039 8.234 1 96.31 101 GLU B C 1
ATOM 2165 O O . GLU B 1 101 ? 4.676 13.016 7.836 1 96.31 101 GLU B O 1
ATOM 2170 N N . GLY B 1 102 ? 4.723 15.164 8.461 1 93.88 102 GLY B N 1
ATOM 2171 C CA . GLY B 1 102 ? 6.156 15.266 8.227 1 93.88 102 GLY B CA 1
ATOM 2172 C C . GLY B 1 102 ? 6.496 15.984 6.938 1 93.88 102 GLY B C 1
ATOM 2173 O O . GLY B 1 102 ? 5.887 17 6.605 1 93.88 102 GLY B O 1
ATOM 2174 N N . TYR B 1 103 ? 7.676 15.641 6.309 1 93.56 103 TYR B N 1
ATOM 2175 C CA . TYR B 1 103 ? 8.156 16.297 5.098 1 93.56 103 TYR B CA 1
ATOM 2176 C C . TYR B 1 103 ? 8.234 17.812 5.289 1 93.56 103 TYR B C 1
ATOM 2178 O O . TYR B 1 103 ? 7.711 18.578 4.477 1 93.56 103 TYR B O 1
ATOM 2186 N N . LYS B 1 104 ? 8.898 18.188 6.254 1 92.81 104 LYS B N 1
ATOM 2187 C CA . LYS B 1 104 ? 8.891 19.562 6.738 1 92.81 104 LYS B CA 1
ATOM 2188 C C . LYS B 1 104 ? 9.328 20.531 5.645 1 92.81 104 LYS B C 1
ATOM 2190 O O . LYS B 1 104 ? 8.805 21.641 5.543 1 92.81 104 LYS B O 1
ATOM 2195 N N . GLU B 1 105 ? 10.195 20.062 4.797 1 93.06 105 GLU B N 1
ATOM 2196 C CA . GLU B 1 105 ? 10.82 20.984 3.848 1 93.06 105 GLU B CA 1
ATOM 2197 C C . GLU B 1 105 ? 9.984 21.125 2.578 1 93.06 105 GLU B C 1
ATOM 2199 O O . GLU B 1 105 ? 10.289 21.938 1.714 1 93.06 105 GLU B O 1
ATOM 2204 N N . GLU B 1 106 ? 9 20.312 2.486 1 95.56 106 GLU B N 1
ATOM 2205 C CA . GLU B 1 106 ? 8.141 20.422 1.313 1 95.56 106 GLU B CA 1
ATOM 2206 C C . GLU B 1 106 ? 7.324 21.719 1.346 1 95.56 106 GLU B C 1
ATOM 2208 O O . GLU B 1 106 ? 7.199 22.344 2.396 1 95.56 106 GLU B O 1
ATOM 2213 N N . ALA B 1 107 ? 6.75 22.141 0.197 1 96.19 107 ALA B N 1
ATOM 2214 C CA . ALA B 1 107 ? 6.203 23.484 0.068 1 96.19 107 ALA B CA 1
ATOM 2215 C C . ALA B 1 107 ? 4.68 23.453 0.019 1 96.19 107 ALA B C 1
ATOM 2217 O O . ALA B 1 107 ? 4.055 24.297 -0.633 1 96.19 107 ALA B O 1
ATOM 2218 N N . TYR B 1 108 ? 4.086 22.531 0.665 1 96.81 108 TYR B N 1
ATOM 2219 C CA . TYR B 1 108 ? 2.633 22.5 0.78 1 96.81 108 TYR B CA 1
ATOM 2220 C C . TYR B 1 108 ? 2.166 23.281 2.004 1 96.81 108 TYR B C 1
ATOM 2222 O O . TYR B 1 108 ? 2.932 23.469 2.949 1 96.81 108 TYR B O 1
ATOM 2230 N N . PRO B 1 109 ? 0.866 23.797 1.933 1 97.5 109 PRO B N 1
ATOM 2231 C CA . PRO B 1 109 ? 0.354 24.453 3.141 1 97.5 109 PRO B CA 1
ATOM 2232 C C . PRO B 1 109 ? 0.492 23.578 4.387 1 97.5 109 PRO B C 1
ATOM 2234 O O . PRO B 1 109 ? 0.225 22.375 4.336 1 97.5 109 PRO B O 1
ATOM 2237 N N . LYS B 1 110 ? 1.024 24.297 5.496 1 97.56 110 LYS B N 1
ATOM 2238 C CA . LYS B 1 110 ? 1.292 23.406 6.625 1 97.56 110 LYS B CA 1
ATOM 2239 C C . LYS B 1 110 ? 0.908 24.062 7.945 1 97.56 110 LYS B C 1
ATOM 2241 O O . LYS B 1 110 ? 0.964 25.297 8.07 1 97.56 110 LYS B O 1
ATOM 2246 N N . ILE B 1 111 ? 0.516 23.156 8.836 1 96.12 111 ILE B N 1
ATOM 2247 C CA . ILE B 1 111 ? 0.356 23.5 10.242 1 96.12 111 ILE B CA 1
ATOM 2248 C C . ILE B 1 111 ? 1.577 23.016 11.031 1 96.12 111 ILE B C 1
ATOM 2250 O O . ILE B 1 111 ? 1.991 21.859 10.906 1 96.12 111 ILE B O 1
ATOM 2254 N N . CYS B 1 112 ? 2.152 23.906 11.836 1 95 112 CYS B N 1
ATOM 2255 C CA . CYS B 1 112 ? 3.352 23.578 12.594 1 95 112 CYS B CA 1
ATOM 2256 C C . CYS B 1 112 ? 3.037 23.453 14.086 1 95 112 CYS B C 1
ATOM 2258 O O . CYS B 1 112 ? 2.416 24.344 14.664 1 95 112 CYS B O 1
ATOM 2260 N N . LEU B 1 113 ? 3.438 22.359 14.602 1 93.62 113 LEU B N 1
ATOM 2261 C CA . LEU B 1 113 ? 3.297 22.156 16.031 1 93.62 113 LEU B CA 1
ATOM 2262 C C . LEU B 1 113 ? 4.602 22.453 16.766 1 93.62 113 LEU B C 1
ATOM 2264 O O . LEU B 1 113 ? 5.66 21.953 16.391 1 93.62 113 LEU B O 1
ATOM 2268 N N . VAL B 1 114 ? 4.461 23.25 17.766 1 90 114 VAL B N 1
ATOM 2269 C CA . VAL B 1 114 ? 5.621 23.656 18.562 1 90 114 VAL B CA 1
ATOM 2270 C C . VAL B 1 114 ? 5.375 23.344 20.031 1 90 114 VAL B C 1
ATOM 2272 O O . VAL B 1 114 ? 4.355 23.766 20.594 1 90 114 VAL B O 1
ATOM 2275 N N . LYS B 1 115 ? 6.207 22.609 20.547 1 84.75 115 LYS B N 1
ATOM 2276 C CA . LYS B 1 115 ? 6.082 22.25 21.953 1 84.75 115 LYS B CA 1
ATOM 2277 C C . LYS B 1 115 ? 7.016 23.109 22.812 1 84.75 115 LYS B C 1
ATOM 2279 O O . LYS B 1 115 ? 6.727 23.359 23.984 1 84.75 115 LYS B O 1
ATOM 2284 N N . SER B 1 116 ? 8.203 23.406 22.281 1 79.12 116 SER B N 1
ATOM 2285 C CA . SER B 1 116 ? 9.195 24.172 23.016 1 79.12 116 SER B CA 1
ATOM 2286 C C . SER B 1 116 ? 9.742 25.328 22.188 1 79.12 116 SER B C 1
ATOM 2288 O O . SER B 1 116 ? 9.508 25.391 20.984 1 79.12 116 SER B O 1
ATOM 2290 N N . GLU B 1 117 ? 10.422 26.188 22.891 1 75.75 117 GLU B N 1
ATOM 2291 C CA . GLU B 1 117 ? 11.062 27.312 22.203 1 75.75 117 GLU B CA 1
ATOM 2292 C C . GLU B 1 117 ? 12.094 26.828 21.188 1 75.75 117 GLU B C 1
ATOM 2294 O O . GLU B 1 117 ? 12.297 27.469 20.156 1 75.75 117 GLU B O 1
ATOM 2299 N N . GLU B 1 118 ? 12.695 25.75 21.547 1 75.56 118 GLU B N 1
ATOM 2300 C CA . GLU B 1 118 ? 13.703 25.188 20.656 1 75.56 118 GLU B CA 1
ATOM 2301 C C . GLU B 1 118 ? 13.102 24.781 19.312 1 75.56 118 GLU B C 1
ATOM 2303 O O . GLU B 1 118 ? 13.766 24.859 18.281 1 75.56 118 GLU B O 1
ATOM 2308 N N . ASP B 1 119 ? 11.805 24.547 19.375 1 83 119 ASP B N 1
ATOM 2309 C CA . ASP B 1 119 ? 11.109 24.109 18.156 1 83 119 ASP B CA 1
ATOM 2310 C C . ASP B 1 119 ? 10.875 25.281 17.203 1 83 119 ASP B C 1
ATOM 2312 O O . ASP B 1 119 ? 10.656 25.078 16.016 1 83 119 ASP B O 1
ATOM 2316 N N . VAL B 1 120 ? 10.961 26.422 17.766 1 81.25 120 VAL B N 1
ATOM 2317 C CA . VAL B 1 120 ? 10.656 27.625 17 1 81.25 120 VAL B CA 1
ATOM 2318 C C . VAL B 1 120 ? 11.688 27.797 15.875 1 81.25 120 VAL B C 1
ATOM 2320 O O . VAL B 1 120 ? 11.367 28.328 14.805 1 81.25 120 VAL B O 1
ATOM 2323 N N . HIS B 1 121 ? 12.859 27.281 16.156 1 84.5 121 HIS B N 1
ATOM 2324 C CA . HIS B 1 121 ? 13.922 27.375 15.164 1 84.5 121 HIS B CA 1
ATOM 2325 C C . HIS B 1 121 ? 13.531 26.656 13.883 1 84.5 121 HIS B C 1
ATOM 2327 O O . HIS B 1 121 ? 13.914 27.078 12.789 1 84.5 121 HIS B O 1
ATOM 2333 N N . MET B 1 122 ? 12.719 25.719 13.984 1 85.56 122 MET B N 1
ATOM 2334 C CA . MET B 1 122 ? 12.281 24.938 12.828 1 85.56 122 MET B CA 1
ATOM 2335 C C . MET B 1 122 ? 11.469 25.781 11.867 1 85.56 122 MET B C 1
ATOM 2337 O O . MET B 1 122 ? 11.5 25.578 10.656 1 85.56 122 MET B O 1
ATOM 2341 N N . LEU B 1 123 ? 10.867 26.828 12.414 1 88.25 123 LEU B N 1
ATOM 2342 C CA . LEU B 1 123 ? 9.945 27.641 11.633 1 88.25 123 LEU B CA 1
ATOM 2343 C C . LEU B 1 123 ? 10.711 28.531 10.648 1 88.25 123 LEU B C 1
ATOM 2345 O O . LEU B 1 123 ? 10.164 28.938 9.625 1 88.25 123 LEU B O 1
ATOM 2349 N N . LYS B 1 124 ? 11.914 28.797 10.977 1 86.12 124 LYS B N 1
ATOM 2350 C CA . LYS B 1 124 ? 12.695 29.766 10.219 1 86.12 124 LYS B CA 1
ATOM 2351 C C . LYS B 1 124 ? 12.961 29.281 8.797 1 86.12 124 LYS B C 1
ATOM 2353 O O . LYS B 1 124 ? 13.117 30.078 7.875 1 86.12 124 LYS B O 1
ATOM 2358 N N . ASN B 1 125 ? 12.891 28.047 8.586 1 88.12 125 ASN B N 1
ATOM 2359 C CA . ASN B 1 125 ? 13.258 27.5 7.281 1 88.12 125 ASN B CA 1
ATOM 2360 C C . ASN B 1 125 ? 12.07 26.844 6.59 1 88.12 125 ASN B C 1
ATOM 2362 O O . ASN B 1 125 ? 12.234 26.156 5.574 1 88.12 125 ASN B O 1
ATOM 2366 N N . LEU B 1 126 ? 10.945 27.094 7.133 1 93.25 126 LEU B N 1
ATOM 2367 C CA . LEU B 1 126 ? 9.773 26.438 6.559 1 93.25 126 LEU B CA 1
ATOM 2368 C C . LEU B 1 126 ? 9.016 27.391 5.641 1 93.25 126 LEU B C 1
ATOM 2370 O O . LEU B 1 126 ? 9.039 28.609 5.844 1 93.25 126 LEU B O 1
ATOM 2374 N N . SER B 1 127 ? 8.453 26.875 4.582 1 95.31 127 SER B N 1
ATOM 2375 C CA . SER B 1 127 ? 7.629 27.656 3.66 1 95.31 127 SER B CA 1
ATOM 2376 C C . SER B 1 127 ? 6.156 27.297 3.803 1 95.31 127 SER B C 1
ATOM 2378 O O . SER B 1 127 ? 5.816 26.219 4.273 1 95.31 127 SER B O 1
ATOM 2380 N N . ASN B 1 128 ? 5.188 28.219 3.557 1 96.88 128 ASN B N 1
ATOM 2381 C CA . ASN B 1 128 ? 3.742 28.047 3.461 1 96.88 128 ASN B CA 1
ATOM 2382 C C . ASN B 1 128 ? 3.139 27.625 4.801 1 96.88 128 ASN B C 1
ATOM 2384 O O . ASN B 1 128 ? 2.289 26.734 4.852 1 96.88 128 ASN B O 1
ATOM 2388 N N . VAL B 1 129 ? 3.66 28.203 5.805 1 95.88 129 VAL B N 1
ATOM 2389 C CA . VAL B 1 129 ? 3.113 27.969 7.137 1 95.88 129 VAL B CA 1
ATOM 2390 C C . VAL B 1 129 ? 1.783 28.703 7.289 1 95.88 129 VAL B C 1
ATOM 2392 O O . VAL B 1 129 ? 1.726 29.938 7.164 1 95.88 129 VAL B O 1
ATOM 2395 N N . LEU B 1 130 ? 0.753 27.906 7.547 1 95.88 130 LEU B N 1
ATOM 2396 C CA . LEU B 1 130 ? -0.568 28.5 7.715 1 95.88 130 LEU B CA 1
ATOM 2397 C C . LEU B 1 130 ? -0.756 29.016 9.141 1 95.88 130 LEU B C 1
ATOM 2399 O O . LEU B 1 130 ? -1.284 30.109 9.344 1 95.88 130 LEU B O 1
ATOM 2403 N N . LEU B 1 131 ? -0.365 28.203 10.047 1 93.62 131 LEU B N 1
ATOM 2404 C CA . LEU B 1 131 ? -0.468 28.578 11.453 1 93.62 131 LEU B CA 1
ATOM 2405 C C . LEU B 1 131 ? 0.428 27.703 12.312 1 93.62 131 LEU B C 1
ATOM 2407 O O . LEU B 1 131 ? 0.93 26.672 11.844 1 93.62 131 LEU B O 1
ATOM 2411 N N . VAL B 1 132 ? 0.604 28.141 13.555 1 93.19 132 VAL B N 1
ATOM 2412 C CA . VAL B 1 132 ? 1.392 27.422 14.547 1 93.19 132 VAL B CA 1
ATOM 2413 C C . VAL B 1 132 ? 0.499 27 15.719 1 93.19 132 VAL B C 1
ATOM 2415 O O . VAL B 1 132 ? -0.281 27.812 16.219 1 93.19 132 VAL B O 1
ATOM 2418 N N . LEU B 1 133 ? 0.544 25.719 16.031 1 92.62 133 LEU B N 1
ATOM 2419 C CA . LEU B 1 133 ? -0.116 25.203 17.219 1 92.62 133 LEU B CA 1
ATOM 2420 C C . LEU B 1 133 ? 0.892 24.969 18.344 1 92.62 133 LEU B C 1
ATOM 2422 O O . LEU B 1 133 ? 1.9 24.297 18.141 1 92.62 133 LEU B O 1
ATOM 2426 N N . THR B 1 134 ? 0.599 25.516 19.516 1 90.38 134 THR B N 1
ATOM 2427 C CA . THR B 1 134 ? 1.594 25.453 20.578 1 90.38 134 THR B CA 1
ATOM 2428 C C . THR B 1 134 ? 1.007 24.812 21.828 1 90.38 134 THR B C 1
ATOM 2430 O O . THR B 1 134 ? -0.191 24.938 22.094 1 90.38 134 THR B O 1
ATOM 2433 N N . TRP B 1 135 ? 1.812 24.047 22.547 1 84.94 135 TRP B N 1
ATOM 2434 C CA . TRP B 1 135 ? 1.456 23.422 23.812 1 84.94 135 TRP B CA 1
ATOM 2435 C C . TRP B 1 135 ? 1.701 24.391 24.969 1 84.94 135 TRP B C 1
ATOM 2437 O O . TRP B 1 135 ? 1.155 24.203 26.062 1 84.94 135 TRP B O 1
ATOM 2447 N N . GLY B 1 136 ? 2.471 25.359 24.828 1 76.5 136 GLY B N 1
ATOM 2448 C CA . GLY B 1 136 ? 2.84 26.281 25.891 1 76.5 136 GLY B CA 1
ATOM 2449 C C . GLY B 1 136 ? 2.781 27.734 25.469 1 76.5 136 GLY B C 1
ATOM 2450 O O . GLY B 1 136 ? 1.833 28.156 24.797 1 76.5 136 GLY B O 1
ATOM 2451 N N . PRO B 1 137 ? 3.906 28.391 25.922 1 73.06 137 PRO B N 1
ATOM 2452 C CA . PRO B 1 137 ? 3.9 29.828 25.641 1 73.06 137 PRO B CA 1
ATOM 2453 C C . PRO B 1 137 ? 3.859 30.141 24.141 1 73.06 137 PRO B C 1
ATOM 2455 O O . PRO B 1 137 ? 4.441 29.406 23.344 1 73.06 137 PRO B O 1
ATOM 2458 N N . ILE B 1 138 ? 3.047 31.125 23.75 1 65.88 138 ILE B N 1
ATOM 2459 C CA . ILE B 1 138 ? 2.82 31.516 22.359 1 65.88 138 ILE B CA 1
ATOM 2460 C C . ILE B 1 138 ? 4.113 32.062 21.766 1 65.88 138 ILE B C 1
ATOM 2462 O O . ILE B 1 138 ? 4.672 33.031 22.266 1 65.88 138 ILE B O 1
ATOM 2466 N N . PRO B 1 139 ? 4.59 31.344 20.75 1 70.44 139 PRO B N 1
ATOM 2467 C CA . PRO B 1 139 ? 5.785 31.875 20.078 1 70.44 139 PRO B CA 1
ATOM 2468 C C . PRO B 1 139 ? 5.523 33.188 19.375 1 70.44 139 PRO B C 1
ATOM 2470 O O . PRO B 1 139 ? 4.406 33.438 18.922 1 70.44 139 PRO B O 1
ATOM 2473 N N . GLU B 1 140 ? 6.414 34.125 19.562 1 74.5 140 GLU B N 1
ATOM 2474 C CA . GLU B 1 140 ? 6.355 35.344 18.781 1 74.5 140 GLU B CA 1
ATOM 2475 C C . GLU B 1 140 ? 6.762 35.062 17.328 1 74.5 140 GLU B C 1
ATOM 2477 O O . GLU B 1 140 ? 7.637 34.25 17.062 1 74.5 140 GLU B O 1
ATOM 2482 N N . GLY B 1 141 ? 5.836 35.5 16.328 1 77.25 141 GLY B N 1
ATOM 2483 C CA . GLY B 1 141 ? 6.199 35.344 14.922 1 77.25 141 GLY B CA 1
ATOM 2484 C C . GLY B 1 141 ? 5.117 35.812 13.969 1 77.25 141 GLY B C 1
ATOM 2485 O O . GLY B 1 141 ? 4.121 36.406 14.383 1 77.25 141 GLY B O 1
ATOM 2486 N N . PRO B 1 142 ? 5.402 35.688 12.711 1 85.38 142 PRO B N 1
ATOM 2487 C CA . PRO B 1 142 ? 4.539 36.219 11.664 1 85.38 142 PRO B CA 1
ATOM 2488 C C . PRO B 1 142 ? 3.297 35.375 11.414 1 85.38 142 PRO B C 1
ATOM 2490 O O . PRO B 1 142 ? 2.404 35.781 10.672 1 85.38 142 PRO B O 1
ATOM 2493 N N . TYR B 1 143 ? 3.213 34.312 12.102 1 90.38 143 TYR B N 1
ATOM 2494 C CA . TYR B 1 143 ? 2.102 33.406 11.82 1 90.38 143 TYR B CA 1
ATOM 2495 C C . TYR B 1 143 ? 1.047 33.469 12.914 1 90.38 143 TYR B C 1
ATOM 2497 O O . TYR B 1 143 ? 1.365 33.75 14.07 1 90.38 143 TYR B O 1
ATOM 2505 N N . PRO B 1 144 ? -0.259 33.156 12.484 1 90.94 144 PRO B N 1
ATOM 2506 C CA . PRO B 1 144 ? -1.244 32.969 13.547 1 90.94 144 PRO B CA 1
ATOM 2507 C C . PRO B 1 144 ? -0.864 31.828 14.492 1 90.94 144 PRO B C 1
ATOM 2509 O O . PRO B 1 144 ? -0.318 30.812 14.047 1 90.94 144 PRO B O 1
ATOM 2512 N N . VAL B 1 145 ? -1.111 32.031 15.773 1 91 145 VAL B N 1
ATOM 2513 C CA . VAL B 1 145 ? -0.761 31.031 16.781 1 91 145 VAL B CA 1
ATOM 2514 C C . VAL B 1 145 ? -2.004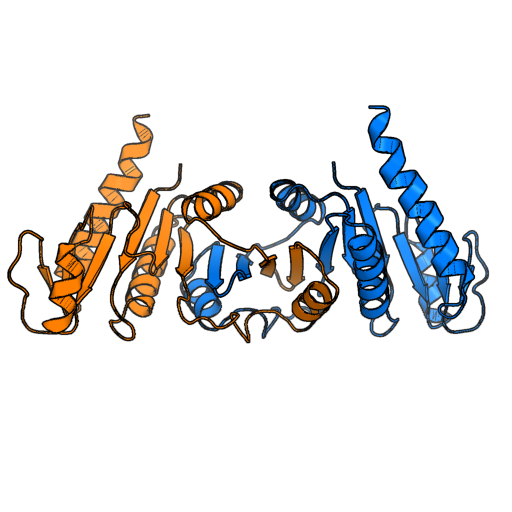 30.656 17.594 1 91 145 VAL B C 1
ATOM 2516 O O . VAL B 1 145 ? -2.76 31.516 18.031 1 91 145 VAL B O 1
ATOM 2519 N N . TYR B 1 146 ? -2.25 29.391 17.688 1 89.62 146 TYR B N 1
ATOM 2520 C CA . TYR B 1 146 ? -3.33 28.859 18.516 1 89.62 146 TYR B CA 1
ATOM 2521 C C . TYR B 1 146 ? -2.805 27.844 19.516 1 89.62 146 TYR B C 1
ATOM 2523 O O . TYR B 1 146 ? -1.815 27.156 19.25 1 89.62 146 TYR B O 1
ATOM 2531 N N . SER B 1 147 ? -3.49 27.859 20.641 1 87.38 147 SER B N 1
ATOM 2532 C CA . SER B 1 147 ? -3.219 26.766 21.578 1 87.38 147 SER B CA 1
ATOM 2533 C C . SER B 1 147 ? -3.836 25.453 21.094 1 87.38 147 SER B C 1
ATOM 2535 O O . SER B 1 147 ? -4.938 25.453 20.547 1 87.38 147 SER B O 1
ATOM 2537 N N . ILE B 1 148 ? -3.146 24.391 21.344 1 82.62 148 ILE B N 1
ATOM 2538 C CA . ILE B 1 148 ? -3.631 23.078 20.922 1 82.62 148 ILE B CA 1
ATOM 2539 C C . ILE B 1 148 ? -4.941 22.766 21.641 1 82.62 148 ILE B C 1
ATOM 2541 O O . ILE B 1 148 ? -5.738 21.953 21.172 1 82.62 148 ILE B O 1
ATOM 2545 N N . HIS B 1 149 ? -5.23 23.406 22.719 1 79.19 149 HIS B N 1
ATOM 2546 C CA . HIS B 1 149 ? -6.414 23.156 23.531 1 79.19 149 HIS B CA 1
ATOM 2547 C C . HIS B 1 149 ? -7.531 24.141 23.203 1 79.19 149 HIS B C 1
ATOM 2549 O O . HIS B 1 149 ? -8.641 24.016 23.734 1 79.19 149 HIS B O 1
ATOM 2555 N N . SER B 1 150 ? -7.289 25 22.297 1 77.88 150 SER B N 1
ATOM 2556 C CA . SER B 1 150 ? -8.266 26.062 22.078 1 77.88 150 SER B CA 1
ATOM 2557 C C . SER B 1 150 ? -9.32 25.641 21.062 1 77.88 150 SER B C 1
ATOM 2559 O O . SER B 1 150 ? -9.031 24.891 20.125 1 77.88 150 SER B O 1
ATOM 2561 N N . ASN B 1 151 ? -10.531 25.953 21.203 1 84.56 151 ASN B N 1
ATOM 2562 C CA . ASN B 1 151 ? -11.609 25.75 20.25 1 84.56 151 ASN B CA 1
ATOM 2563 C C . ASN B 1 151 ? -11.398 26.578 18.984 1 84.56 151 ASN B C 1
ATOM 2565 O O . ASN B 1 151 ? -11.984 26.297 17.938 1 84.56 151 ASN B O 1
ATOM 2569 N N . GLU B 1 152 ? -10.586 27.531 19.188 1 87.31 152 GLU B N 1
ATOM 2570 C CA . GLU B 1 152 ? -10.336 28.422 18.062 1 87.31 152 GLU B CA 1
ATOM 2571 C C . GLU B 1 152 ? -9.688 27.672 16.906 1 87.31 152 GLU B C 1
ATOM 2573 O O . GLU B 1 152 ? -10 27.938 15.742 1 87.31 152 GLU B O 1
ATOM 2578 N N . PHE B 1 153 ? -8.891 26.734 17.203 1 87.25 153 PHE B N 1
ATOM 2579 C CA . PHE B 1 153 ? -8.234 25.953 16.156 1 87.25 153 PHE B CA 1
ATOM 2580 C C . PHE B 1 153 ? -9.25 25.125 15.383 1 87.25 153 PHE B C 1
ATOM 2582 O O . PHE B 1 153 ? -9.188 25.047 14.148 1 87.25 153 PHE B O 1
ATOM 2589 N N . THR B 1 154 ? -10.188 24.516 16.078 1 86.44 154 THR B N 1
ATOM 2590 C CA . THR B 1 154 ? -11.203 23.703 15.422 1 86.44 154 THR B CA 1
ATOM 2591 C C . THR B 1 154 ? -12.031 24.547 14.461 1 86.44 154 THR B C 1
ATOM 2593 O O . THR B 1 154 ? -12.375 24.094 13.367 1 86.44 154 THR B O 1
ATOM 2596 N N . GLU B 1 155 ? -12.344 25.719 14.938 1 90.25 155 GLU B N 1
ATOM 2597 C CA . GLU B 1 155 ? -13.086 26.641 14.086 1 90.25 155 GLU B CA 1
ATOM 2598 C C . GLU B 1 155 ? -12.281 27.031 12.852 1 90.25 155 GLU B C 1
ATOM 2600 O O . GLU B 1 155 ? -12.812 27.094 11.742 1 90.25 155 GLU B O 1
ATOM 2605 N N . TRP B 1 156 ? -11.039 27.281 13.086 1 91.31 156 TRP B N 1
ATOM 2606 C CA . TRP B 1 156 ? -10.164 27.625 11.977 1 91.31 156 TRP B CA 1
ATOM 2607 C C . TRP B 1 156 ? -10.117 26.5 10.945 1 91.31 156 TRP B C 1
ATOM 2609 O O . TRP B 1 156 ? -10.203 26.734 9.742 1 91.31 156 TRP B O 1
ATOM 2619 N N . LEU B 1 157 ? -10.008 25.312 11.469 1 89 157 LEU B N 1
ATOM 2620 C CA . LEU B 1 157 ? -9.953 24.141 10.602 1 89 157 LEU B CA 1
ATOM 2621 C C . LEU B 1 157 ? -11.203 24.062 9.727 1 89 157 LEU B C 1
ATOM 2623 O O . LEU B 1 157 ? -11.109 23.812 8.523 1 89 157 LEU B O 1
ATOM 2627 N N . GLY B 1 158 ? -12.305 24.219 10.352 1 89.81 158 GLY B N 1
ATOM 2628 C CA . GLY B 1 158 ? -13.562 24.203 9.617 1 89.81 158 GLY B CA 1
ATOM 2629 C C . GLY B 1 158 ? -13.617 25.234 8.508 1 89.81 158 GLY B C 1
ATOM 2630 O O . GLY B 1 158 ? -14.023 24.922 7.387 1 89.81 158 GLY B O 1
ATOM 2631 N N . ASN B 1 159 ? -13.25 26.422 8.82 1 92.12 159 ASN B N 1
ATOM 2632 C CA . ASN B 1 159 ? -13.242 27.5 7.836 1 92.12 159 ASN B CA 1
ATOM 2633 C C . ASN B 1 159 ? -12.25 27.219 6.707 1 92.12 159 ASN B C 1
ATOM 2635 O O . ASN B 1 159 ? -12.547 27.469 5.539 1 92.12 159 ASN B O 1
ATOM 2639 N N . TYR B 1 160 ? -11.164 26.734 7.105 1 92.69 160 TYR B N 1
ATOM 2640 C CA . TYR B 1 160 ? -10.133 26.406 6.121 1 92.69 160 TYR B CA 1
ATOM 2641 C C . TYR B 1 160 ? -10.641 25.391 5.117 1 92.69 160 TYR B C 1
ATOM 2643 O O . TYR B 1 160 ? -10.523 25.578 3.904 1 92.69 160 TYR B O 1
ATOM 2651 N N . PHE B 1 161 ? -11.211 24.312 5.605 1 92 161 PHE B N 1
ATOM 2652 C CA . PHE B 1 161 ? -11.656 23.234 4.73 1 92 161 PHE B CA 1
ATOM 2653 C C . PHE B 1 161 ? -12.852 23.672 3.893 1 92 161 PHE B C 1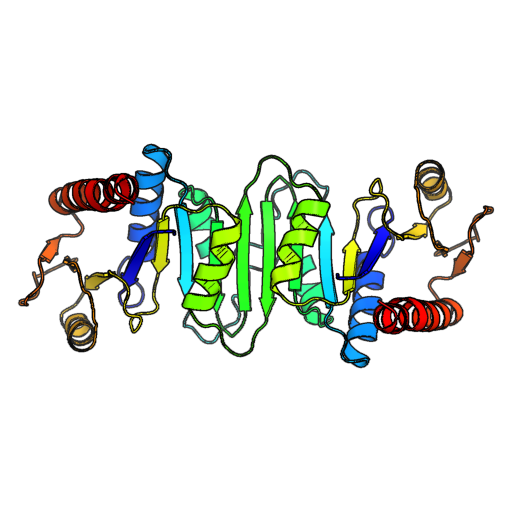
ATOM 2655 O O . PHE B 1 161 ? -13 23.25 2.742 1 92 161 PHE B O 1
ATOM 2662 N N . LYS B 1 162 ? -13.688 24.516 4.422 1 89.56 162 LYS B N 1
ATOM 2663 C CA . LYS B 1 162 ? -14.789 25.062 3.648 1 89.56 162 LYS B CA 1
ATOM 2664 C C . LYS B 1 162 ? -14.266 25.875 2.459 1 89.56 162 LYS B C 1
ATOM 2666 O O . LYS B 1 162 ? -14.812 25.781 1.356 1 89.56 162 LYS B O 1
ATOM 2671 N N . GLU B 1 163 ? -13.258 26.625 2.697 1 90.25 163 GLU B N 1
ATOM 2672 C CA . GLU B 1 163 ? -12.68 27.469 1.656 1 90.25 163 GLU B CA 1
ATOM 2673 C C . GLU B 1 163 ? -11.977 26.625 0.594 1 90.25 163 GLU B C 1
ATOM 2675 O O . GLU B 1 163 ? -12.141 26.859 -0.604 1 90.25 163 GLU B O 1
ATOM 2680 N N . VAL B 1 164 ? -11.203 25.656 1.011 1 89.81 164 VAL B N 1
ATOM 2681 C CA . VAL B 1 164 ? -10.383 24.859 0.088 1 89.81 164 VAL B CA 1
ATOM 2682 C C . VAL B 1 164 ? -11.273 23.906 -0.704 1 89.81 164 VAL B C 1
ATOM 2684 O O . VAL B 1 164 ? -11.023 23.656 -1.885 1 89.81 164 VAL B O 1
ATOM 2687 N N . MET B 1 165 ? -12.281 23.344 -0.087 1 83.12 165 MET B N 1
ATOM 2688 C CA . MET B 1 165 ? -13.133 22.359 -0.757 1 83.12 165 MET B CA 1
ATOM 2689 C C . MET B 1 165 ? -14.156 23.062 -1.645 1 83.12 165 MET B C 1
ATOM 2691 O O . MET B 1 165 ? -14.648 22.469 -2.611 1 83.12 165 MET B O 1
ATOM 2695 N N . ASN B 1 166 ? -14.781 24.141 -1.276 1 74.88 166 ASN B N 1
ATOM 2696 C CA . ASN B 1 166 ? -15.695 24.922 -2.105 1 74.88 166 ASN B CA 1
ATOM 2697 C C . ASN B 1 166 ? -14.984 25.531 -3.311 1 74.88 166 ASN B C 1
ATOM 2699 O O . ASN B 1 166 ? -15.609 25.781 -4.344 1 74.88 166 ASN B O 1
ATOM 2703 N N . ASP B 1 167 ? -13.773 25.922 -3.229 1 58.44 167 ASP B N 1
ATOM 2704 C CA . ASP B 1 167 ? -13.047 26.531 -4.344 1 58.44 167 ASP B CA 1
ATOM 2705 C C . ASP B 1 167 ? -12.93 25.562 -5.516 1 58.44 167 ASP B C 1
ATOM 2707 O O . ASP B 1 167 ? -12.766 25.984 -6.66 1 58.44 167 ASP B O 1
ATOM 2711 N N . GLU B 1 168 ? -12.953 24.312 -5.562 1 49.75 168 GLU B N 1
ATOM 2712 C CA . GLU B 1 168 ? -12.852 23.469 -6.742 1 49.75 168 GLU B CA 1
ATOM 2713 C C . GLU B 1 168 ? -14.102 23.578 -7.617 1 49.75 168 GLU B C 1
ATOM 2715 O O . GLU B 1 168 ? -14.18 22.969 -8.68 1 49.75 168 GLU B O 1
ATOM 2720 N N . SER B 1 169 ? -15.234 24.016 -7.238 1 38.59 169 SER B N 1
ATOM 2721 C CA . SER B 1 169 ? -16.312 24.219 -8.203 1 38.59 169 SER B CA 1
ATOM 2722 C C . SER B 1 169 ? -15.898 25.234 -9.266 1 38.59 169 SER B C 1
ATOM 2724 O O . SER B 1 169 ? -16.609 25.422 -10.258 1 38.59 169 SER B O 1
ATOM 2726 N N . THR B 1 170 ? -15.148 26.297 -9.039 1 31.44 170 THR B N 1
ATOM 2727 C CA . THR B 1 170 ? -14.922 27.281 -10.086 1 31.44 170 THR B CA 1
ATOM 2728 C C . THR B 1 170 ? -13.875 26.797 -11.078 1 31.44 170 THR B C 1
ATOM 2730 O O . THR B 1 170 ? -13.492 27.531 -11.992 1 31.44 170 THR B O 1
ATOM 2733 N N . ILE B 1 171 ? -13.32 25.641 -10.961 1 28.75 171 ILE B N 1
ATOM 2734 C CA . ILE B 1 171 ? -12.586 25.406 -12.195 1 28.75 171 ILE B CA 1
ATOM 2735 C C . ILE B 1 171 ? -13.523 24.797 -13.242 1 28.75 171 ILE B C 1
ATOM 2737 O O . ILE B 1 171 ? -14.297 23.875 -12.945 1 28.75 171 ILE B O 1
#

Foldseek 3Di:
DAAEEEEEFDPPLCSVVVVVVLVVVCVVVVAFEEEAEDPPPPDDPPPPDPPVQVVVVVVPDQKGWDDDPNDIDIDGDDPDDDPVVVVVVCVVVVHHYYYYYHPQADAHAYEYGDEDPVRVVSVVRGHNYAAYEYCDDFDDDDHHYDHPPDVVVVVVSVVVCCVSRVVVVVD/DAAEEEEEFDPPLCSVVVVVVLVVVCVVVVAFEEEAEDPPPPDDPPPPDPPVQVVVVVVPDQKGWDDDPNDIDIDGDDPDDDPVVVVVVCVVVVHHYYYYYHPQADAHAYEYGDEDPVRVVSVVRGHNYAAYEYCDDFDDDDHHYDHPPDCVVVVVSVVVCCVSRVVVVVD

Secondary structure (DSSP, 8-state):
--EEEEEEESTTSSHHHHHHHHHHHHHHTT--EEEEEE--SSS--TT-S-HHHHHHHHTT-SEEEEEETTEEEEEEE-S---HHHHHHHHGGGT-SEEEEE--TTS-S-EEEEESSGGGGGGGGG-SSEEEEEESSSPPPSSS-EEETT-HHHHHHHHHHHHHHHHGGGG-/--EEEEEEESTTSSHHHHHHHHHHHHHHTT--EEEEEE--SSS--TT-S-HHHHHHHHTT-SEEEEEETTEEEEEEE-S---HHHHHHHHGGGT-SEEEEE--TTS-S-EEEEESSGGGGGGGGG-SSEEEEEESSSPPPSSS-EEETT-HHHHHHHHHHHHHHHHGGGG-

Radius of gyration: 23.83 Å; Cα contacts (8 Å, |Δi|>4): 658; chains: 2; bounding box: 36×76×58 Å

Sequence (342 aa):
MAHILQVVGYKNSGKTTLVEKIVSYLKKKHVRVATIKHHGHGGEPYNVEGKDSVRHRLAGADVSGVEGGGLFSLSIKKEKWMLDELIELYRFFSIEMIIVEGYKEEAYPKICLVKSEEDVHMLKNLSNVLLVLTWGPIPEGPYPVYSIHSNEFTEWLGNYFKEVMNDESTIMAHILQVVGYKNSGKTTLVEKIVSYLKKKHVRVATIKHHGHGGEPYNVEGKDSVRHRLAGADVSGVEGGGLFSLSIKKEKWMLDELIELYRFFSIEMIIVEGYKEEAYPKICLVKSEEDVHMLKNLSNVLLVLTWGPIPEGPYPVYSIHSNEFTEWLGNYFKEVMNDESTI

Organism: NCBI:txid1402861

pLDDT: mean 85.0, std 13.93, range [28.75, 97.56]